Protein AF-A0A258H4L1-F1 (afdb_monomer)

Mean predicted aligned error: 14.33 Å

Structure (mmCIF, N/CA/C/O backbone):
data_AF-A0A258H4L1-F1
#
_entry.id   AF-A0A258H4L1-F1
#
loop_
_atom_site.group_PDB
_atom_site.id
_atom_site.type_symbol
_atom_site.label_atom_id
_atom_site.label_alt_id
_atom_site.label_comp_id
_atom_site.label_asym_id
_atom_site.label_entity_id
_atom_site.label_seq_id
_atom_site.pdbx_PDB_ins_code
_atom_site.Cartn_x
_atom_site.Cartn_y
_atom_site.Cartn_z
_atom_site.occupancy
_atom_site.B_iso_or_equiv
_atom_site.auth_seq_id
_atom_site.auth_comp_id
_atom_site.auth_asym_id
_atom_site.auth_atom_id
_atom_site.pdbx_PDB_model_num
ATOM 1 N N . MET A 1 1 ? -29.141 18.171 22.949 1.00 59.72 1 MET A N 1
ATOM 2 C CA . MET A 1 1 ? -30.120 17.132 23.355 1.00 59.72 1 MET A CA 1
ATOM 3 C C . MET A 1 1 ? -29.493 15.809 23.834 1.00 59.72 1 MET A C 1
ATOM 5 O O . MET A 1 1 ? -30.240 14.957 24.283 1.00 59.72 1 MET A O 1
ATOM 9 N N . ILE A 1 2 ? -28.161 15.626 23.829 1.00 64.56 2 ILE A N 1
ATOM 10 C CA . ILE A 1 2 ? -27.511 14.352 24.232 1.00 64.56 2 ILE A CA 1
ATOM 11 C C . ILE A 1 2 ? -27.332 14.221 25.762 1.00 64.56 2 ILE A C 1
ATOM 13 O O . ILE A 1 2 ? -27.196 13.123 26.286 1.00 64.56 2 ILE A O 1
ATOM 17 N N . LEU A 1 3 ? -27.367 15.334 26.502 1.00 79.31 3 LEU A N 1
ATOM 18 C CA . LEU A 1 3 ? -27.020 15.357 27.927 1.00 79.31 3 LEU A CA 1
ATOM 19 C C . LEU A 1 3 ? -27.982 14.536 28.810 1.00 79.31 3 LEU A C 1
ATOM 21 O O . LEU A 1 3 ? -27.539 13.846 29.722 1.00 79.31 3 LEU A O 1
ATOM 25 N N . LEU A 1 4 ? -29.290 14.594 28.537 1.00 85.75 4 LEU A N 1
ATOM 26 C CA . LEU A 1 4 ? -30.313 13.997 29.402 1.00 85.75 4 LEU A CA 1
ATOM 27 C C . LEU A 1 4 ? -30.323 12.452 29.359 1.00 85.75 4 LEU A C 1
ATOM 29 O O . LEU A 1 4 ? -30.252 11.854 30.434 1.00 85.75 4 LEU A O 1
ATOM 33 N N . PRO A 1 5 ? -30.313 11.782 28.185 1.00 84.81 5 PRO A N 1
ATOM 34 C CA . PRO A 1 5 ? -30.172 10.324 28.125 1.00 84.81 5 PRO A CA 1
ATOM 35 C C . PRO A 1 5 ? -28.893 9.815 28.804 1.00 84.81 5 PRO A C 1
ATOM 37 O O . PRO A 1 5 ? -28.931 8.810 29.513 1.00 84.81 5 PRO A O 1
ATOM 40 N N . SER A 1 6 ? -27.773 10.532 28.652 1.00 85.44 6 SER A N 1
ATOM 41 C CA . SER A 1 6 ? -26.500 10.172 29.289 1.00 85.44 6 SER A CA 1
ATOM 42 C C . SER A 1 6 ? -26.562 10.259 30.815 1.00 85.44 6 SER A C 1
ATOM 44 O O . SER A 1 6 ? -26.067 9.370 31.505 1.00 85.44 6 SER A O 1
ATOM 46 N N . VAL A 1 7 ? -27.209 11.294 31.360 1.00 91.44 7 VAL A N 1
ATOM 47 C CA . VAL A 1 7 ? -27.412 11.438 32.812 1.00 91.44 7 VAL A CA 1
ATOM 48 C C . VAL A 1 7 ? -28.296 10.314 33.361 1.00 91.44 7 VAL A C 1
ATOM 50 O O . VAL A 1 7 ? -27.966 9.729 34.393 1.00 91.44 7 VAL A O 1
ATOM 53 N N . LEU A 1 8 ? -29.380 9.962 32.660 1.00 91.00 8 LEU A N 1
ATOM 54 C CA . LEU A 1 8 ? -30.267 8.862 33.061 1.00 91.00 8 LEU A CA 1
ATOM 55 C C . LEU A 1 8 ? -29.548 7.504 33.038 1.00 91.00 8 LEU A C 1
ATOM 57 O O . LEU A 1 8 ? -29.726 6.706 33.959 1.00 91.00 8 LEU A O 1
ATOM 61 N N . LEU A 1 9 ? -28.693 7.265 32.038 1.00 89.50 9 LEU A N 1
ATOM 62 C CA . LEU A 1 9 ? -27.866 6.060 31.955 1.00 89.50 9 LEU A CA 1
ATOM 63 C C . LEU A 1 9 ? -26.889 5.957 33.135 1.00 89.50 9 LEU A C 1
ATOM 65 O O . LEU A 1 9 ? -26.827 4.916 33.788 1.00 89.50 9 LEU A O 1
ATOM 69 N N . LEU A 1 10 ? -26.153 7.030 33.441 1.00 90.25 10 LEU A N 1
ATOM 70 C CA . LEU A 1 10 ? -25.209 7.045 34.565 1.00 90.25 10 LEU A CA 1
ATOM 71 C C . LEU A 1 10 ? -25.920 6.811 35.907 1.00 90.25 10 LEU A C 1
ATOM 73 O O . LEU A 1 10 ? -25.430 6.048 36.741 1.00 90.25 10 LEU A O 1
ATOM 77 N N . ALA A 1 11 ? -27.103 7.402 36.096 1.00 92.12 11 ALA A N 1
ATOM 78 C CA . ALA A 1 11 ? -27.922 7.175 37.284 1.00 92.12 11 ALA A CA 1
ATOM 79 C C . ALA A 1 11 ? -28.407 5.715 37.392 1.00 92.12 11 ALA A C 1
ATOM 81 O O . ALA A 1 11 ? -28.335 5.123 38.472 1.00 92.12 11 ALA A O 1
ATOM 82 N N . ALA A 1 12 ? -28.842 5.106 36.283 1.00 93.06 12 ALA A N 1
ATOM 83 C CA . ALA A 1 12 ? -29.234 3.697 36.242 1.00 93.06 12 ALA A CA 1
ATOM 84 C C . ALA A 1 12 ? -28.068 2.763 36.616 1.00 93.06 12 ALA A C 1
ATOM 86 O O . ALA A 1 12 ? -28.233 1.882 37.461 1.00 93.06 12 ALA A O 1
ATOM 87 N N . LEU A 1 13 ? -26.874 2.997 36.055 1.00 89.50 13 LEU A N 1
ATOM 88 C CA . LEU A 1 13 ? -25.660 2.236 36.378 1.00 89.50 13 LEU A CA 1
ATOM 89 C C . LEU A 1 13 ? -25.286 2.354 37.863 1.00 89.50 13 LEU A C 1
ATOM 91 O O . LEU A 1 13 ? -24.965 1.349 38.500 1.00 89.50 13 LEU A O 1
ATOM 95 N N . GLY A 1 14 ? -25.395 3.555 38.438 1.00 88.38 14 GLY A N 1
ATOM 96 C CA . GLY A 1 14 ? -25.188 3.779 39.870 1.00 88.38 14 GLY A CA 1
ATOM 97 C C . GLY A 1 14 ? -26.157 2.974 40.744 1.00 88.38 14 GLY A C 1
ATOM 98 O O . GLY A 1 14 ? -25.739 2.355 41.724 1.00 88.38 14 GLY A O 1
ATOM 99 N N . LEU A 1 15 ? -27.439 2.907 40.371 1.00 89.69 15 LEU A N 1
ATOM 100 C CA . LEU A 1 15 ? -28.430 2.087 41.077 1.00 89.69 15 LEU A CA 1
ATOM 101 C C . LEU A 1 15 ? -28.134 0.586 40.943 1.00 89.69 15 LEU A C 1
ATOM 103 O O . LEU A 1 15 ? -28.218 -0.142 41.932 1.00 89.69 15 LEU A O 1
ATOM 107 N N . PHE A 1 16 ? -27.717 0.108 39.769 1.00 90.81 16 PHE A N 1
ATOM 108 C CA . PHE A 1 16 ? -27.324 -1.295 39.611 1.00 90.81 16 PHE A CA 1
ATOM 109 C C . PHE A 1 16 ? -26.126 -1.661 40.487 1.00 90.81 16 PHE A C 1
ATOM 111 O O . PHE A 1 16 ? -26.180 -2.684 41.171 1.00 90.81 16 PHE A O 1
ATOM 118 N N . LEU A 1 17 ? -25.107 -0.801 40.570 1.00 84.12 17 LEU A N 1
ATOM 119 C CA . LEU A 1 17 ? -23.987 -0.991 41.496 1.00 84.12 17 LEU A CA 1
ATOM 120 C C . LEU A 1 17 ? -24.458 -1.025 42.954 1.00 84.12 17 LEU A C 1
ATOM 122 O O . LEU A 1 17 ? -24.118 -1.953 43.688 1.00 84.12 17 LEU A O 1
ATOM 126 N N . LEU A 1 18 ? -25.313 -0.084 43.364 1.00 85.06 18 LEU A N 1
ATOM 127 C CA . LEU A 1 18 ? -25.879 -0.057 44.716 1.00 85.06 18 LEU A CA 1
ATOM 128 C C . LEU A 1 18 ? -26.667 -1.334 45.043 1.00 85.06 18 LEU A C 1
ATOM 130 O O . LEU A 1 18 ? -26.622 -1.805 46.179 1.00 85.06 18 LEU A O 1
ATOM 134 N N . SER A 1 19 ? -27.334 -1.945 44.059 1.00 88.19 19 SER A N 1
ATOM 135 C CA . SER A 1 19 ? -28.090 -3.190 44.249 1.00 88.19 19 SER A CA 1
ATOM 136 C C . SER A 1 19 ? -27.228 -4.418 44.588 1.00 88.19 19 SER A C 1
ATOM 138 O O . SER A 1 19 ? -27.753 -5.421 45.096 1.00 88.19 19 SER A O 1
ATOM 140 N N . THR A 1 20 ? -25.914 -4.345 44.339 1.00 82.69 20 THR A N 1
ATOM 141 C CA . THR A 1 20 ? -24.950 -5.413 44.656 1.00 82.69 20 THR A CA 1
ATOM 142 C C . THR A 1 20 ? -24.537 -5.430 46.129 1.00 82.69 20 THR A C 1
ATOM 144 O O . THR A 1 20 ? -24.061 -6.454 46.619 1.00 82.69 20 THR A O 1
ATOM 147 N N . LEU A 1 21 ? -24.784 -4.341 46.869 1.00 86.69 21 LEU A N 1
ATOM 148 C CA . LEU A 1 21 ? -24.504 -4.267 48.301 1.00 86.69 21 LEU A CA 1
ATOM 149 C C . LEU A 1 21 ? -25.357 -5.283 49.078 1.00 86.69 21 LEU A C 1
ATOM 151 O O . LEU A 1 21 ? -26.558 -5.441 48.830 1.00 86.69 21 LEU A O 1
ATOM 155 N N . GLN A 1 22 ? -24.748 -5.951 50.062 1.00 81.50 22 GLN A N 1
ATOM 156 C CA . GLN A 1 22 ? -25.396 -6.959 50.911 1.00 81.50 22 GLN A CA 1
ATOM 157 C C . GLN A 1 22 ? -26.365 -6.318 51.928 1.00 81.50 22 GLN A C 1
ATOM 159 O O . GLN A 1 22 ? -26.121 -6.292 53.130 1.00 81.50 22 GLN A O 1
ATOM 164 N N . ARG A 1 23 ? -27.485 -5.771 51.439 1.00 86.19 23 ARG A N 1
ATOM 165 C CA . ARG A 1 23 ? -28.604 -5.234 52.236 1.00 86.19 23 ARG A CA 1
ATOM 166 C C . ARG A 1 23 ? -29.852 -6.119 52.139 1.00 86.19 23 ARG A C 1
ATOM 168 O O . ARG A 1 23 ? -29.908 -7.087 51.381 1.00 86.19 23 ARG A O 1
ATOM 175 N N . LEU A 1 24 ? -30.887 -5.745 52.895 1.00 89.62 24 LEU A N 1
ATOM 176 C CA . LEU A 1 24 ? -32.210 -6.377 52.894 1.00 89.62 24 LEU A CA 1
ATOM 177 C C . LEU A 1 24 ? -32.770 -6.558 51.471 1.00 89.62 24 LEU A C 1
ATOM 179 O O . LEU A 1 24 ? -32.741 -5.643 50.645 1.00 89.62 24 LEU A O 1
ATOM 183 N N . ARG A 1 25 ? -33.366 -7.729 51.211 1.00 89.50 25 ARG A N 1
ATOM 184 C CA . ARG A 1 25 ? -33.883 -8.133 49.888 1.00 89.50 25 ARG A CA 1
ATOM 185 C C . ARG A 1 25 ? -34.854 -7.119 49.268 1.00 89.50 25 ARG A C 1
ATOM 187 O O . ARG A 1 25 ? -34.776 -6.860 48.072 1.00 89.50 25 ARG A O 1
ATOM 194 N N . ARG A 1 26 ? -35.739 -6.520 50.075 1.00 91.81 26 ARG A N 1
ATOM 195 C CA . ARG A 1 26 ? -36.714 -5.509 49.614 1.00 91.81 26 ARG A CA 1
ATOM 196 C C . ARG A 1 26 ? -36.035 -4.240 49.100 1.00 91.81 26 ARG A C 1
ATOM 198 O O . ARG A 1 26 ? -36.440 -3.710 48.076 1.00 91.81 26 ARG A O 1
ATOM 205 N N . TRP A 1 27 ? -34.975 -3.792 49.772 1.00 91.88 27 TRP A N 1
ATOM 206 C CA . TRP A 1 27 ? -34.211 -2.621 49.346 1.00 91.88 27 TRP A CA 1
ATOM 207 C C . TRP A 1 27 ? -33.512 -2.873 48.007 1.00 91.88 27 TRP A C 1
ATOM 209 O O . TRP A 1 27 ? -33.611 -2.054 47.100 1.00 91.88 27 TRP A O 1
ATOM 219 N N . ARG A 1 28 ? -32.888 -4.048 47.843 1.00 87.75 28 ARG A N 1
ATOM 220 C CA . ARG A 1 28 ? -32.234 -4.433 46.582 1.00 87.75 28 ARG A CA 1
ATOM 221 C C . ARG A 1 28 ? -33.221 -4.464 45.412 1.00 87.75 28 ARG A C 1
ATOM 223 O O . ARG A 1 28 ? -32.912 -3.937 44.351 1.00 87.75 28 ARG A O 1
ATOM 230 N N . LEU A 1 29 ? -34.414 -5.027 45.625 1.00 89.50 29 LEU A N 1
ATOM 231 C CA . LEU A 1 29 ? -35.485 -5.044 44.621 1.00 89.50 29 LEU A CA 1
ATOM 232 C C . LEU A 1 29 ? -35.944 -3.631 44.240 1.00 89.50 29 LEU A C 1
ATOM 234 O O . LEU A 1 29 ? -36.066 -3.345 43.055 1.00 89.50 29 LEU A O 1
ATOM 238 N N . LEU A 1 30 ? -36.148 -2.740 45.215 1.00 93.75 30 LEU A N 1
ATOM 239 C CA . LEU A 1 30 ? -36.540 -1.351 44.943 1.00 93.75 30 LEU A CA 1
ATOM 240 C C . LEU A 1 30 ? -35.491 -0.614 44.102 1.00 93.75 30 LEU A C 1
ATOM 242 O O . LEU A 1 30 ? -35.830 0.027 43.111 1.00 93.75 30 LEU A O 1
ATOM 246 N N . VAL A 1 31 ? -34.217 -0.738 44.472 1.00 90.94 31 VAL A N 1
ATOM 247 C CA . VAL A 1 31 ? -33.103 -0.103 43.756 1.00 90.94 31 VAL A CA 1
ATOM 248 C C . VAL A 1 31 ? -32.968 -0.652 42.331 1.00 90.94 31 VAL A C 1
ATOM 250 O O . VAL A 1 31 ? -32.776 0.130 41.401 1.00 90.94 31 VAL A O 1
ATOM 253 N N . LEU A 1 32 ? -33.135 -1.967 42.138 1.00 89.81 32 LEU A N 1
ATOM 254 C CA . LEU A 1 32 ? -33.142 -2.592 40.810 1.00 89.81 32 LEU A CA 1
ATOM 255 C C . LEU A 1 32 ? -34.262 -2.042 39.930 1.00 89.81 32 LEU A C 1
ATOM 257 O O . LEU A 1 32 ? -33.984 -1.612 38.815 1.00 89.81 32 LEU A O 1
ATOM 261 N N . VAL A 1 33 ? -35.497 -2.007 40.447 1.00 94.75 33 VAL A N 1
ATOM 262 C CA . VAL A 1 33 ? -36.665 -1.504 39.709 1.00 94.75 33 VAL A CA 1
ATOM 263 C C . VAL A 1 33 ? -36.446 -0.055 39.275 1.00 94.75 33 VAL A C 1
ATOM 265 O O . VAL A 1 33 ? -36.651 0.267 38.103 1.00 94.75 33 VAL A O 1
ATOM 268 N N . MET A 1 34 ? -35.959 0.805 40.177 1.00 95.12 34 MET A N 1
ATOM 269 C CA . MET A 1 34 ? -35.637 2.194 39.836 1.00 95.12 34 MET A CA 1
ATOM 270 C C . MET A 1 34 ? -34.554 2.289 38.753 1.00 95.12 34 MET A C 1
ATOM 272 O O . MET A 1 34 ? -34.718 3.050 37.802 1.00 95.12 34 MET A O 1
ATOM 276 N N . GLY A 1 35 ? -33.488 1.486 38.845 1.00 9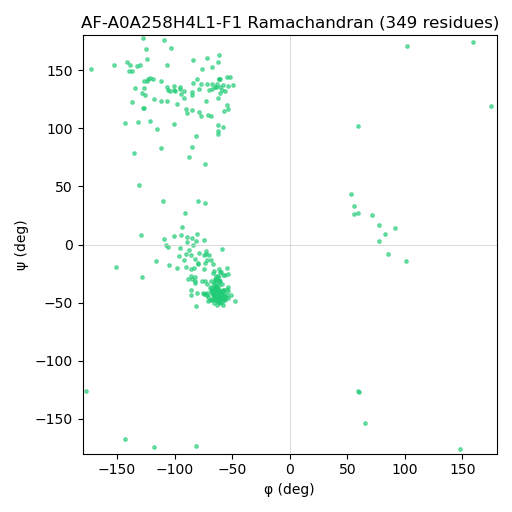2.50 35 GLY A N 1
ATOM 277 C CA . GLY A 1 35 ? -32.435 1.436 37.825 1.00 92.50 35 GLY A CA 1
ATOM 278 C C . GLY A 1 35 ? -32.970 1.043 36.447 1.00 92.50 35 GLY A C 1
ATOM 279 O O . GLY A 1 35 ? -32.688 1.719 35.458 1.00 92.50 35 GLY A O 1
ATOM 280 N N . THR A 1 36 ? -33.814 0.008 36.374 1.00 92.75 36 THR A N 1
ATOM 281 C CA . THR A 1 36 ? -34.452 -0.413 35.114 1.00 92.75 36 THR A CA 1
ATOM 282 C C . THR A 1 36 ? -35.363 0.654 34.515 1.00 92.75 36 THR A C 1
ATOM 284 O O . THR A 1 36 ? -35.349 0.837 33.301 1.00 92.75 36 THR A O 1
ATOM 287 N N . LEU A 1 37 ? -36.122 1.387 35.337 1.00 96.25 37 LEU A N 1
ATOM 288 C CA . LEU A 1 37 ? -36.993 2.461 34.851 1.00 96.25 37 LEU A CA 1
ATOM 289 C C . LEU A 1 37 ? -36.187 3.627 34.264 1.00 96.25 37 LEU A C 1
ATOM 291 O O . LEU A 1 37 ? -36.542 4.140 33.204 1.00 96.25 37 LEU A O 1
ATOM 295 N N . LEU A 1 38 ? -35.081 4.017 34.908 1.00 93.38 38 LEU A N 1
ATOM 296 C CA . LEU A 1 38 ? -34.202 5.069 34.388 1.00 93.38 38 LEU A CA 1
ATOM 297 C C . LEU A 1 38 ? -33.516 4.654 33.083 1.00 93.38 38 LEU A C 1
ATOM 299 O O . LEU A 1 38 ? -33.446 5.457 32.152 1.00 93.38 38 LEU A O 1
ATOM 303 N N . LEU A 1 39 ? -33.066 3.400 32.982 1.00 93.31 39 LEU A N 1
ATOM 304 C CA . LEU A 1 39 ? -32.493 2.873 31.745 1.00 93.31 39 LEU A CA 1
ATOM 305 C C . LEU A 1 39 ? -33.524 2.873 30.607 1.00 93.31 39 LEU A C 1
ATOM 307 O O . LEU A 1 39 ? -33.211 3.328 29.510 1.00 93.31 39 LEU A O 1
ATOM 311 N N . ALA A 1 40 ? -34.754 2.424 30.872 1.00 92.25 40 ALA A N 1
ATOM 312 C CA . ALA A 1 40 ? -35.840 2.438 29.892 1.00 92.25 40 ALA A CA 1
ATOM 313 C C . ALA A 1 40 ? -36.195 3.863 29.431 1.00 92.25 40 ALA A C 1
ATOM 315 O O . ALA A 1 40 ? -36.438 4.098 28.249 1.00 92.25 40 ALA A O 1
ATOM 316 N N . ALA A 1 41 ? -36.185 4.840 30.341 1.00 91.31 41 ALA A N 1
ATOM 317 C CA . ALA A 1 41 ? -36.398 6.239 29.986 1.00 91.31 41 ALA A CA 1
ATOM 318 C C . ALA A 1 41 ? -35.265 6.788 29.099 1.00 91.31 41 ALA A C 1
ATOM 320 O O . ALA A 1 41 ? -35.536 7.472 28.110 1.00 91.31 41 ALA A O 1
ATOM 321 N N . ALA A 1 42 ? -34.007 6.461 29.415 1.00 89.25 42 ALA A N 1
ATOM 322 C CA . ALA A 1 42 ? -32.847 6.859 28.619 1.00 89.25 42 ALA A CA 1
ATOM 323 C C . ALA A 1 42 ? -32.905 6.288 27.193 1.00 89.25 42 ALA A C 1
ATOM 325 O O . ALA A 1 42 ? -32.656 7.010 26.224 1.00 89.25 42 ALA A O 1
ATOM 326 N N . THR A 1 43 ? -33.256 5.005 27.051 1.00 86.25 43 THR A N 1
ATOM 327 C CA . THR A 1 43 ? -33.347 4.337 25.745 1.00 86.25 43 THR A CA 1
ATOM 328 C C . THR A 1 43 ? -34.492 4.889 24.909 1.00 86.25 43 THR A C 1
ATOM 330 O O . THR A 1 43 ? -34.268 5.235 23.750 1.00 86.25 43 THR A O 1
ATOM 333 N N . LEU A 1 44 ? -35.685 5.045 25.490 1.00 87.69 44 LEU A N 1
ATOM 334 C CA . LEU A 1 44 ? -36.844 5.610 24.796 1.00 87.69 44 LEU A CA 1
ATOM 335 C C . LEU A 1 44 ? -36.553 7.019 24.279 1.00 87.69 44 LEU A C 1
ATOM 337 O O . LEU A 1 44 ? -36.796 7.282 23.106 1.00 87.69 44 LEU A O 1
ATOM 341 N N . GLN A 1 45 ? -35.955 7.889 25.101 1.00 85.44 45 GLN A N 1
ATOM 342 C CA . GLN A 1 45 ? -35.587 9.243 24.672 1.00 85.44 45 GLN A CA 1
ATOM 343 C C . GLN A 1 45 ? -34.544 9.257 23.551 1.00 85.44 45 GLN A C 1
ATOM 345 O O . GLN A 1 45 ? -34.625 10.092 22.652 1.00 85.44 45 GLN A O 1
ATOM 350 N N . ASN A 1 46 ? -33.565 8.350 23.592 1.00 84.38 46 ASN A N 1
ATOM 351 C CA . ASN A 1 46 ? -32.543 8.252 22.551 1.00 84.38 46 ASN A CA 1
ATOM 352 C C . ASN A 1 46 ? -33.129 7.761 21.214 1.00 84.38 46 ASN A C 1
ATOM 354 O O . ASN A 1 46 ? -32.722 8.229 20.154 1.00 84.38 46 ASN A O 1
ATOM 358 N N . ILE A 1 47 ? -34.103 6.844 21.265 1.00 83.00 47 ILE A N 1
ATOM 359 C CA . ILE A 1 47 ? -34.791 6.310 20.080 1.00 83.00 47 ILE A CA 1
ATOM 360 C C . ILE A 1 47 ? -35.767 7.339 19.496 1.00 83.00 47 ILE A C 1
ATOM 362 O O . ILE A 1 47 ? -35.816 7.504 18.281 1.00 83.00 47 ILE A O 1
ATOM 366 N N . SER A 1 48 ? -36.533 8.036 20.343 1.00 82.12 48 SER A N 1
ATOM 367 C CA . SER A 1 48 ? -37.536 9.017 19.910 1.00 82.12 48 SER A CA 1
ATOM 368 C C . SER A 1 48 ? -36.948 10.382 19.541 1.00 82.12 48 SER A C 1
ATOM 370 O O . SER A 1 48 ? -37.640 11.217 18.962 1.00 82.12 48 SER A O 1
ATOM 372 N N . GLY A 1 49 ? -35.704 10.656 19.933 1.00 73.88 49 GLY A N 1
ATOM 373 C CA . GLY A 1 49 ? -35.018 11.909 19.644 1.00 73.88 49 GLY A CA 1
ATOM 374 C C . GLY A 1 49 ? -34.610 12.049 18.174 1.00 73.88 49 GLY A C 1
ATOM 375 O O . GLY A 1 49 ? -34.456 11.078 17.440 1.00 73.88 49 GLY A O 1
ATOM 376 N N . THR A 1 50 ? -34.350 13.285 17.747 1.00 61.09 50 THR A N 1
ATOM 377 C CA . THR A 1 50 ? -33.804 13.605 16.413 1.00 61.09 50 THR A CA 1
ATOM 378 C C . THR A 1 50 ? -32.310 13.286 16.267 1.00 61.09 50 THR A C 1
ATOM 380 O O . THR A 1 50 ? -31.715 13.573 15.231 1.00 61.09 50 THR A O 1
ATOM 383 N N . SER A 1 51 ? -31.676 12.693 17.282 1.00 60.06 51 SER A N 1
ATOM 384 C CA . SER A 1 51 ? -30.263 12.315 17.253 1.00 60.06 51 SER A CA 1
ATOM 385 C C . SER A 1 51 ? -29.988 11.194 16.246 1.00 60.06 51 SER A C 1
ATOM 387 O O . SER A 1 51 ? -30.656 10.159 16.247 1.00 60.06 51 SER A O 1
ATOM 389 N N . SER A 1 52 ? -28.933 11.365 15.446 1.00 61.88 52 SER A N 1
ATOM 390 C CA . SER A 1 52 ? -28.342 10.381 14.521 1.00 61.88 52 SER A CA 1
ATOM 391 C C . SER A 1 52 ? -27.548 9.279 15.244 1.00 61.88 52 SER A C 1
ATOM 393 O O . SER A 1 52 ? -26.496 8.836 14.791 1.00 61.88 52 SER A O 1
ATOM 395 N N . GLY A 1 53 ? -28.026 8.863 16.417 1.00 66.12 53 GLY A N 1
ATOM 396 C CA . GLY A 1 53 ? -27.390 7.833 17.223 1.00 66.12 53 GLY A CA 1
ATOM 397 C C . GLY A 1 53 ? -27.642 6.435 16.666 1.00 66.12 53 GLY A C 1
ATOM 398 O O . GLY A 1 53 ? -28.685 6.146 16.090 1.00 66.12 53 GLY A O 1
ATOM 399 N N . VAL A 1 54 ? -26.704 5.530 16.915 1.00 69.12 54 VAL A N 1
ATOM 400 C CA . VAL A 1 54 ? -26.767 4.116 16.513 1.00 69.12 54 VAL A CA 1
ATOM 401 C C . VAL A 1 54 ? -28.103 3.469 16.859 1.00 69.12 54 VAL A C 1
ATOM 403 O O . VAL A 1 54 ? -28.730 2.846 16.012 1.00 69.12 54 VAL A O 1
ATOM 406 N N . LEU A 1 55 ? -28.555 3.648 18.102 1.00 73.00 55 LEU A N 1
ATOM 407 C CA . LEU A 1 55 ? -29.759 3.000 18.613 1.00 73.00 55 LEU A CA 1
ATOM 408 C C . LEU A 1 55 ? -31.024 3.458 17.867 1.00 73.00 55 LEU A C 1
ATOM 410 O O . LEU A 1 55 ? -31.903 2.643 17.608 1.00 73.00 55 LEU A O 1
ATOM 414 N N . SER A 1 56 ? -31.109 4.738 17.483 1.00 74.31 56 SER A N 1
ATOM 415 C CA . SER A 1 56 ? -32.246 5.268 16.718 1.00 74.31 56 SER A CA 1
ATOM 416 C C . SER A 1 56 ? -32.180 4.866 15.242 1.00 74.31 56 SER A C 1
ATOM 418 O O . SER A 1 56 ? -33.213 4.669 14.606 1.00 74.31 56 SER A O 1
ATOM 420 N N . THR A 1 57 ? -30.979 4.718 14.678 1.00 73.25 57 THR A N 1
ATOM 421 C CA . THR A 1 57 ? -30.779 4.204 13.315 1.00 73.25 57 THR A CA 1
ATOM 422 C C . THR A 1 57 ? -31.132 2.720 13.222 1.00 73.25 57 THR A C 1
ATOM 424 O O . THR A 1 57 ? -31.921 2.347 12.361 1.00 73.25 57 THR A O 1
ATOM 427 N N . LEU A 1 58 ? -30.651 1.892 14.154 1.00 75.25 58 LEU A N 1
ATOM 428 C CA . LEU A 1 58 ? -30.977 0.463 14.222 1.00 75.25 58 LEU A CA 1
ATOM 429 C C . LEU A 1 58 ? -32.465 0.210 14.498 1.00 75.25 58 LEU A C 1
ATOM 431 O O . LEU A 1 58 ? -33.039 -0.717 13.940 1.00 75.25 58 LEU A O 1
ATOM 435 N N . ALA A 1 59 ? -33.112 1.049 15.314 1.00 76.94 59 ALA A N 1
ATOM 436 C CA . ALA A 1 59 ? -34.554 0.955 15.548 1.00 76.94 59 ALA A CA 1
ATOM 437 C C . ALA A 1 59 ? -35.387 1.240 14.283 1.00 76.94 59 ALA A C 1
ATOM 439 O O . ALA A 1 59 ? -36.487 0.711 14.147 1.00 76.94 59 ALA A O 1
ATOM 440 N N . ARG A 1 60 ? -34.878 2.078 13.368 1.00 78.75 60 ARG A N 1
ATOM 441 C CA . ARG A 1 60 ? -35.538 2.420 12.095 1.00 78.75 60 ARG A CA 1
ATOM 442 C C . ARG A 1 60 ? -35.193 1.459 10.960 1.00 78.75 60 ARG A C 1
ATOM 444 O O . ARG A 1 60 ? -36.016 1.261 10.074 1.00 78.75 60 ARG A O 1
ATOM 451 N N . HIS A 1 61 ? -34.002 0.873 11.006 1.00 79.06 61 HIS A N 1
ATOM 452 C CA . HIS A 1 61 ? -33.462 -0.004 9.972 1.00 79.06 61 HIS A CA 1
ATOM 453 C C . HIS A 1 61 ? -32.825 -1.246 10.619 1.00 79.06 61 HIS A C 1
ATOM 455 O O . HIS A 1 61 ? -31.602 -1.306 10.792 1.00 79.06 61 HIS A O 1
ATOM 461 N N . PRO A 1 62 ? -33.641 -2.229 11.039 1.00 76.38 62 PRO A N 1
ATOM 462 C CA . PRO A 1 62 ? -33.146 -3.437 11.702 1.00 76.38 62 PRO A CA 1
ATOM 463 C C . PRO A 1 62 ? -32.292 -4.321 10.775 1.00 76.38 62 PRO A C 1
ATOM 465 O O . PRO A 1 62 ? -31.450 -5.086 11.241 1.00 76.38 62 PRO A O 1
ATOM 468 N N . ASP A 1 63 ? -32.473 -4.183 9.463 1.00 78.00 63 ASP A N 1
ATOM 469 C CA . ASP A 1 63 ? -31.716 -4.836 8.395 1.00 78.00 63 ASP A CA 1
ATOM 470 C C . ASP A 1 63 ? -30.248 -4.381 8.317 1.00 78.00 63 ASP A C 1
ATOM 472 O O . ASP A 1 63 ? -29.388 -5.155 7.889 1.00 78.00 63 ASP A O 1
ATOM 476 N N . LEU A 1 64 ? -29.924 -3.179 8.813 1.00 76.62 64 LEU A N 1
ATOM 477 C CA . LEU A 1 64 ? -28.552 -2.660 8.804 1.00 76.62 64 LEU A CA 1
ATOM 478 C C . LEU A 1 64 ? -27.578 -3.508 9.621 1.00 76.62 64 LEU A C 1
ATOM 480 O O . LEU A 1 64 ? -26.400 -3.526 9.288 1.00 76.62 64 LEU A O 1
ATOM 484 N N . VAL A 1 65 ? -28.028 -4.220 10.662 1.00 71.50 65 VAL A N 1
ATOM 485 C CA . VAL A 1 65 ? -27.137 -5.108 11.434 1.00 71.50 65 VAL A CA 1
ATOM 486 C C . VAL A 1 65 ? -26.653 -6.257 10.560 1.00 71.50 65 VAL A C 1
ATOM 488 O O . VAL A 1 65 ? -25.460 -6.552 10.531 1.00 71.50 65 VAL A O 1
ATOM 491 N N . ALA A 1 66 ? -27.575 -6.881 9.824 1.00 73.50 66 ALA A N 1
ATOM 492 C CA . ALA A 1 66 ? -27.249 -7.967 8.914 1.00 73.50 66 ALA A CA 1
ATOM 493 C C . ALA A 1 66 ? -26.373 -7.456 7.764 1.00 73.50 66 ALA A C 1
ATOM 495 O O . ALA A 1 66 ? -25.338 -8.053 7.491 1.00 73.50 66 ALA A O 1
ATOM 496 N N . ALA A 1 67 ? -26.731 -6.316 7.164 1.00 72.06 67 ALA A N 1
ATOM 497 C CA . ALA A 1 67 ? -25.959 -5.704 6.085 1.00 72.06 67 ALA A CA 1
ATOM 498 C C . ALA A 1 67 ? -24.543 -5.289 6.525 1.00 72.06 67 ALA A C 1
ATOM 500 O O . ALA A 1 67 ? -23.579 -5.526 5.798 1.00 72.06 67 ALA A O 1
ATOM 501 N N . ALA A 1 68 ? -24.397 -4.714 7.724 1.00 69.69 68 ALA A N 1
ATOM 502 C CA . ALA A 1 68 ? -23.101 -4.374 8.304 1.00 69.69 68 ALA A CA 1
ATOM 503 C C . ALA A 1 68 ? -22.269 -5.633 8.560 1.00 69.69 68 ALA A C 1
ATOM 505 O O . ALA A 1 68 ? -21.096 -5.674 8.201 1.00 69.69 68 ALA A O 1
ATOM 506 N N . PHE A 1 69 ? -22.875 -6.682 9.120 1.00 68.75 69 PHE A N 1
ATOM 507 C CA . PHE A 1 69 ? -22.184 -7.944 9.359 1.00 68.75 69 PHE A CA 1
ATOM 508 C C . PHE A 1 69 ? -21.696 -8.578 8.052 1.00 68.75 69 PHE A C 1
ATOM 510 O O . PHE A 1 69 ? -20.528 -8.937 7.947 1.00 68.75 69 PHE A O 1
ATOM 517 N N . THR A 1 70 ? -22.553 -8.664 7.030 1.00 69.50 70 THR A N 1
ATOM 518 C CA . THR A 1 70 ? -22.178 -9.235 5.729 1.00 69.50 70 THR A CA 1
ATOM 519 C C . THR A 1 70 ? -21.169 -8.371 4.979 1.00 69.50 70 THR A C 1
ATOM 521 O O . THR A 1 70 ? -20.248 -8.908 4.374 1.00 69.50 70 THR A O 1
ATOM 524 N N . GLY A 1 71 ? -21.315 -7.043 5.021 1.00 65.06 71 GLY A N 1
ATOM 525 C CA . GLY A 1 71 ? -20.432 -6.114 4.313 1.00 65.06 71 GLY A CA 1
ATOM 526 C C . GLY A 1 71 ? -19.038 -6.021 4.933 1.00 65.06 71 GLY A C 1
ATOM 527 O O . GLY A 1 71 ? -18.053 -5.890 4.214 1.00 65.06 71 GLY A O 1
ATOM 528 N N . ASN A 1 72 ? -18.944 -6.147 6.257 1.00 65.69 72 ASN A N 1
ATOM 529 C CA . ASN A 1 72 ? -17.671 -6.111 6.973 1.00 65.69 72 ASN A CA 1
ATOM 530 C C . ASN A 1 72 ? -17.027 -7.500 7.124 1.00 65.69 72 ASN A C 1
ATOM 532 O O . ASN A 1 72 ? -15.885 -7.588 7.580 1.00 65.69 72 ASN A O 1
ATOM 536 N N . TRP A 1 73 ? -17.729 -8.581 6.755 1.00 69.19 73 TRP A N 1
ATOM 537 C CA . TRP A 1 73 ? -17.268 -9.962 6.928 1.00 69.19 73 TRP A CA 1
ATOM 538 C C . TRP A 1 73 ? -15.860 -10.231 6.375 1.00 69.19 73 TRP A C 1
ATOM 540 O O . TRP A 1 73 ? -15.086 -10.848 7.104 1.00 69.19 73 TRP A O 1
ATOM 550 N N . PRO A 1 74 ? -15.463 -9.749 5.176 1.00 63.88 74 PRO A N 1
ATOM 551 C CA . PRO A 1 74 ? -14.105 -9.967 4.667 1.00 63.88 74 PRO A CA 1
ATOM 552 C C . PRO A 1 74 ? -13.024 -9.397 5.596 1.00 63.88 74 PRO A C 1
ATOM 554 O O . PRO A 1 74 ? -12.028 -10.056 5.869 1.00 63.88 74 PRO A O 1
ATOM 557 N N . SER A 1 75 ? -13.265 -8.213 6.164 1.00 64.19 75 SER A N 1
ATOM 558 C CA . SER A 1 75 ? -12.337 -7.558 7.089 1.00 64.19 75 SER A CA 1
ATOM 559 C C . SER A 1 75 ? -12.305 -8.212 8.468 1.00 64.19 75 SER A C 1
ATOM 561 O O . SER A 1 75 ? -11.282 -8.160 9.135 1.00 64.19 75 SER A O 1
ATOM 563 N N . ILE A 1 76 ? -13.417 -8.787 8.932 1.00 64.38 76 ILE A N 1
ATOM 564 C CA . ILE A 1 76 ? -13.526 -9.394 10.270 1.00 64.38 76 ILE A CA 1
ATOM 565 C C . ILE A 1 76 ? -13.047 -10.842 10.253 1.00 64.38 76 ILE A C 1
ATOM 567 O O . ILE A 1 76 ? -12.394 -11.277 11.200 1.00 64.38 76 ILE A O 1
ATOM 571 N N . GLY A 1 77 ? -13.370 -11.578 9.186 1.00 66.69 77 GLY A N 1
ATOM 572 C CA . GLY A 1 77 ? -13.126 -13.011 9.045 1.00 66.69 77 GLY A CA 1
ATOM 573 C C . GLY A 1 77 ? -11.666 -13.389 9.263 1.00 66.69 77 GLY A C 1
ATOM 574 O O . GLY A 1 77 ? -11.387 -14.373 9.946 1.00 66.69 77 GLY A O 1
ATOM 575 N N . GLU A 1 78 ? -10.744 -12.554 8.785 1.00 67.62 78 GLU A N 1
ATOM 576 C CA . GLU A 1 78 ? -9.298 -12.741 8.959 1.00 67.62 78 GLU A CA 1
ATOM 577 C C . GLU A 1 78 ? -8.855 -12.713 10.434 1.00 67.62 78 GLU A C 1
ATOM 579 O O . GLU A 1 78 ? -7.877 -13.363 10.801 1.00 67.62 78 GLU A O 1
ATOM 584 N N . PHE A 1 79 ? -9.587 -12.016 11.308 1.00 67.00 79 PHE A N 1
ATOM 585 C CA . PHE A 1 79 ? -9.259 -11.893 12.733 1.00 67.00 79 PHE A CA 1
ATOM 586 C C . PHE A 1 79 ? -10.006 -12.889 13.628 1.00 67.00 79 PHE A C 1
ATOM 588 O O . PHE A 1 79 ? -9.666 -13.010 14.807 1.00 67.00 79 PHE A O 1
ATOM 595 N N . ILE A 1 80 ? -10.998 -13.620 13.102 1.00 72.44 80 ILE A N 1
ATOM 596 C CA . ILE A 1 80 ? -11.810 -14.557 13.897 1.00 72.44 80 ILE A CA 1
ATOM 597 C C . ILE A 1 80 ? -10.950 -15.690 14.454 1.00 72.44 80 ILE A C 1
ATOM 599 O O . ILE A 1 80 ? -11.057 -15.991 15.639 1.00 72.44 80 ILE A O 1
ATOM 603 N N . ALA A 1 81 ? -10.099 -16.305 13.628 1.00 71.69 81 ALA A N 1
ATOM 604 C CA . ALA A 1 81 ? -9.271 -17.429 14.064 1.00 71.69 81 ALA A CA 1
ATOM 605 C C . ALA A 1 81 ? -8.269 -17.023 15.170 1.00 71.69 81 ALA A C 1
ATOM 607 O O . ALA A 1 81 ? -8.339 -17.608 16.251 1.00 71.69 81 ALA A O 1
ATOM 608 N N . PRO A 1 82 ? -7.450 -15.960 15.008 1.00 71.75 82 PRO A N 1
ATOM 609 C CA . PRO A 1 82 ? -6.575 -15.487 16.084 1.00 71.75 82 PRO A CA 1
ATOM 610 C C . PRO A 1 82 ? -7.325 -15.094 17.365 1.00 71.75 82 PRO A C 1
ATOM 612 O O . PRO A 1 82 ? -6.868 -15.367 18.474 1.00 71.75 82 PRO A O 1
ATOM 615 N N . ALA A 1 83 ? -8.490 -14.450 17.240 1.00 74.38 83 ALA A N 1
ATOM 616 C CA . ALA A 1 83 ? -9.297 -14.073 18.397 1.00 74.38 83 ALA A CA 1
ATOM 617 C C . ALA A 1 83 ? -9.875 -15.298 19.125 1.00 74.38 83 ALA A C 1
ATOM 619 O O . ALA A 1 83 ? -9.895 -15.335 20.358 1.00 74.38 83 ALA A O 1
ATOM 620 N N . LEU A 1 84 ? -10.323 -16.306 18.372 1.00 80.50 84 LEU A N 1
ATOM 621 C CA . LEU A 1 84 ? -10.807 -17.569 18.913 1.00 80.50 84 LEU A CA 1
ATOM 622 C C . LEU A 1 84 ? -9.698 -18.298 19.676 1.00 80.50 84 LEU A C 1
ATOM 624 O O . LEU A 1 84 ? -9.962 -18.774 20.776 1.00 80.50 84 LEU A O 1
ATOM 628 N N . ASP A 1 85 ? -8.467 -18.311 19.164 1.00 77.94 85 ASP A N 1
ATOM 629 C CA . ASP A 1 85 ? -7.322 -18.932 19.840 1.00 77.94 85 ASP A CA 1
ATOM 630 C C . ASP A 1 85 ? -7.061 -18.303 21.216 1.00 77.94 85 ASP A C 1
ATOM 632 O O . ASP A 1 85 ? -6.900 -19.010 22.215 1.00 77.94 85 ASP A O 1
ATOM 636 N N . VAL A 1 86 ? -7.102 -16.969 21.306 1.00 75.31 86 VAL A N 1
ATOM 637 C CA . VAL A 1 86 ? -6.947 -16.248 22.581 1.00 75.31 86 VAL A CA 1
ATOM 638 C C . VAL A 1 86 ? -8.090 -16.577 23.544 1.00 75.31 86 VAL A C 1
ATOM 640 O O . VAL A 1 86 ? -7.851 -16.846 24.724 1.00 75.31 86 VAL A O 1
ATOM 643 N N . LEU A 1 87 ? -9.337 -16.587 23.064 1.00 82.69 87 LEU A N 1
ATOM 644 C CA . LEU A 1 87 ? -10.498 -16.917 23.895 1.00 82.69 87 LEU A CA 1
ATOM 645 C C . LEU A 1 87 ? -10.454 -18.372 24.381 1.00 82.69 87 LEU A C 1
ATOM 647 O O . LEU A 1 87 ? -10.761 -18.634 25.548 1.00 82.69 87 LEU A O 1
ATOM 651 N N . LEU A 1 88 ? -10.037 -19.311 23.529 1.00 82.75 88 LEU A N 1
ATOM 652 C CA . LEU A 1 88 ? -9.855 -20.719 23.879 1.00 82.75 88 LEU A CA 1
ATOM 653 C C . LEU A 1 88 ? -8.750 -20.892 24.921 1.00 82.75 88 LEU A C 1
ATOM 655 O O . LEU A 1 88 ? -8.957 -21.598 25.908 1.00 82.75 88 LEU A O 1
ATOM 659 N N . PHE A 1 89 ? -7.621 -20.200 24.766 1.00 83.00 89 PHE A N 1
ATOM 660 C CA . PHE A 1 89 ? -6.533 -20.213 25.742 1.00 83.00 89 PHE A CA 1
ATOM 661 C C . PHE A 1 89 ? -6.989 -19.698 27.115 1.00 83.00 89 PHE A C 1
ATOM 663 O O . PHE A 1 89 ? -6.785 -20.354 28.139 1.00 83.00 89 PHE A O 1
ATOM 670 N N . MET A 1 90 ? -7.685 -18.558 27.146 1.00 80.00 90 MET A N 1
ATOM 671 C CA . MET A 1 90 ? -8.235 -17.995 28.384 1.00 80.00 90 MET A CA 1
ATOM 672 C C . MET A 1 90 ? -9.273 -18.927 29.021 1.00 80.00 90 MET A C 1
ATOM 674 O O . MET A 1 90 ? -9.293 -19.106 30.239 1.00 80.00 90 MET A O 1
ATOM 678 N N . THR A 1 91 ? -10.102 -19.579 28.205 1.00 85.56 91 THR A N 1
ATOM 679 C CA . THR A 1 91 ? -11.091 -20.560 28.675 1.00 85.56 91 THR A CA 1
ATOM 680 C C . THR A 1 91 ? -10.421 -21.811 29.247 1.00 85.56 91 THR A C 1
ATOM 682 O O . THR A 1 91 ? -10.861 -22.324 30.276 1.00 85.56 91 THR A O 1
ATOM 685 N N . ALA A 1 92 ? -9.324 -22.280 28.647 1.00 88.75 92 ALA A N 1
ATOM 686 C CA . ALA A 1 92 ? -8.530 -23.380 29.185 1.00 88.75 92 ALA A CA 1
ATOM 687 C C . ALA A 1 92 ? -7.938 -23.025 30.561 1.00 88.75 92 ALA A C 1
ATOM 689 O O . ALA A 1 92 ? -8.015 -23.835 31.485 1.00 88.75 92 ALA A O 1
ATOM 690 N N . ALA A 1 93 ? -7.442 -21.796 30.740 1.00 82.31 93 ALA A N 1
ATOM 691 C CA . ALA A 1 93 ? -6.961 -21.313 32.036 1.00 82.31 93 ALA A CA 1
ATOM 692 C C . ALA A 1 93 ? -8.077 -21.271 33.100 1.00 82.31 93 ALA A C 1
ATOM 694 O O . ALA A 1 93 ? -7.865 -21.730 34.225 1.00 82.31 93 ALA A O 1
ATOM 695 N N . VAL A 1 94 ? -9.284 -20.807 32.742 1.00 85.62 94 VAL A N 1
ATOM 696 C CA . VAL A 1 94 ? -10.470 -20.871 33.623 1.00 85.62 94 VAL A CA 1
ATOM 697 C C . VAL A 1 94 ? -10.797 -22.315 33.994 1.00 85.62 94 VAL A C 1
ATOM 699 O O . VAL A 1 94 ? -11.059 -22.603 35.160 1.00 85.62 94 VAL A O 1
ATOM 702 N N . CYS A 1 95 ? -10.765 -23.230 33.022 1.00 85.06 95 CYS A N 1
ATOM 703 C CA . CYS A 1 95 ? -11.039 -24.647 33.239 1.00 85.06 95 CYS A CA 1
ATOM 704 C C . CYS A 1 95 ? -10.062 -25.252 34.258 1.00 85.06 95 CYS A C 1
ATOM 706 O O . CYS A 1 95 ? -10.494 -25.846 35.246 1.00 85.06 95 CYS A O 1
ATOM 708 N N . ILE A 1 96 ? -8.756 -25.021 34.084 1.00 86.50 96 ILE A N 1
ATOM 709 C CA . ILE A 1 96 ? -7.716 -25.471 35.022 1.00 86.50 96 ILE A CA 1
ATOM 710 C C . ILE A 1 96 ? -7.947 -24.874 36.415 1.00 86.50 96 ILE A C 1
ATOM 712 O O . ILE A 1 96 ? -7.933 -25.606 37.404 1.00 86.50 96 ILE A O 1
ATOM 716 N N . GLY A 1 97 ? -8.217 -23.569 36.507 1.00 80.50 97 GLY A N 1
ATOM 717 C CA . GLY A 1 97 ? -8.528 -22.909 37.775 1.00 80.50 97 GLY A CA 1
ATOM 718 C C . GLY A 1 97 ? -9.738 -23.535 38.475 1.00 80.50 97 GLY A C 1
ATOM 719 O O . GLY A 1 97 ? -9.695 -23.797 39.676 1.00 80.50 97 GLY A O 1
ATOM 720 N N . CYS A 1 98 ? -10.810 -23.828 37.736 1.00 80.62 98 CYS A N 1
ATOM 721 C CA . CYS A 1 98 ? -11.978 -24.536 38.264 1.00 80.62 98 CYS A CA 1
ATOM 722 C C . CYS A 1 98 ? -11.623 -25.941 38.772 1.00 80.62 98 CYS A C 1
ATOM 724 O O . CYS A 1 98 ? -12.089 -26.320 39.844 1.00 80.62 98 CYS A O 1
ATOM 726 N N . PHE A 1 99 ? -10.772 -26.688 38.060 1.00 81.88 99 PHE A N 1
ATOM 727 C CA . PHE A 1 99 ? -10.308 -28.005 38.505 1.00 81.88 99 PHE A CA 1
ATOM 728 C C . PHE A 1 99 ? -9.472 -27.940 39.788 1.00 81.88 99 PHE A C 1
ATOM 730 O O . PHE A 1 99 ? -9.679 -28.749 40.687 1.00 81.88 99 PHE A O 1
ATOM 737 N N . ILE A 1 100 ? -8.569 -26.965 39.920 1.00 77.44 100 ILE A N 1
ATOM 738 C CA . ILE A 1 100 ? -7.778 -26.778 41.149 1.00 77.44 100 ILE A CA 1
ATOM 739 C C . ILE A 1 100 ? -8.700 -26.420 42.328 1.00 77.44 100 ILE A C 1
ATOM 741 O O . ILE A 1 100 ? -8.518 -26.912 43.444 1.00 77.44 100 ILE A O 1
ATOM 745 N N . ALA A 1 101 ? -9.743 -25.626 42.070 1.00 71.88 101 ALA A N 1
ATOM 746 C CA . ALA A 1 101 ? -10.750 -25.258 43.062 1.00 71.88 101 ALA A CA 1
ATOM 747 C C . ALA A 1 101 ? -11.685 -26.415 43.484 1.00 71.88 101 ALA A C 1
ATOM 749 O O . ALA A 1 101 ? -12.419 -26.252 44.454 1.00 71.88 101 ALA A O 1
ATOM 750 N N . LEU A 1 102 ? -11.650 -27.586 42.824 1.00 74.31 102 LEU A N 1
ATOM 751 C CA . LEU A 1 102 ? -12.373 -28.789 43.276 1.00 74.31 102 LEU A CA 1
ATOM 752 C C . LEU A 1 102 ? -11.734 -29.446 44.512 1.00 74.31 102 LEU A C 1
ATOM 754 O O . LEU A 1 102 ? -12.319 -30.372 45.071 1.00 74.31 102 LEU A O 1
ATOM 758 N N . THR A 1 103 ? -10.551 -28.997 44.950 1.00 67.25 103 THR A N 1
ATOM 759 C CA . THR A 1 103 ? -9.928 -29.486 46.188 1.00 67.25 103 THR A CA 1
ATOM 760 C C . THR A 1 103 ? -10.577 -28.816 47.412 1.00 67.25 103 THR A C 1
ATOM 762 O O . THR A 1 103 ? -10.464 -27.600 47.577 1.00 67.25 103 THR A O 1
ATOM 765 N N . PRO A 1 104 ? -11.288 -29.562 48.282 1.00 55.78 104 PRO A N 1
ATOM 766 C CA . PRO A 1 104 ? -11.994 -28.965 49.411 1.00 55.78 104 PRO A CA 1
ATOM 767 C C . PRO A 1 104 ? -10.993 -28.482 50.471 1.00 55.78 104 PRO A C 1
ATOM 769 O O . PRO A 1 104 ? -10.324 -29.277 51.127 1.00 55.78 104 PRO A O 1
ATOM 772 N N . GLY A 1 105 ? -10.895 -27.161 50.634 1.00 58.66 105 GLY A N 1
ATOM 773 C CA . GLY A 1 105 ? -10.030 -26.502 51.613 1.00 58.66 105 GLY A CA 1
ATOM 774 C C . GLY A 1 105 ? -10.069 -24.982 51.445 1.00 58.66 105 GLY A C 1
ATOM 775 O O . GLY A 1 105 ? -9.711 -24.453 50.395 1.00 58.66 105 GLY A O 1
ATOM 776 N N . GLU A 1 106 ? -10.504 -24.268 52.486 1.00 67.06 106 GLU A N 1
ATOM 777 C CA . GLU A 1 106 ? -10.970 -22.870 52.425 1.00 67.06 106 GLU A CA 1
ATOM 778 C C . GLU A 1 106 ? -10.003 -21.832 51.810 1.00 67.06 106 GLU A C 1
ATOM 780 O O . GLU A 1 106 ? -10.447 -20.752 51.422 1.00 67.06 106 GLU A O 1
ATOM 785 N N . ALA A 1 107 ? -8.695 -22.101 51.732 1.00 75.75 107 ALA A N 1
ATOM 786 C CA . ALA A 1 107 ? -7.696 -21.131 51.268 1.00 75.75 107 ALA A CA 1
ATOM 787 C C . ALA A 1 107 ? -7.525 -21.104 49.739 1.00 75.75 107 ALA A C 1
ATOM 789 O O . ALA A 1 107 ? -7.458 -20.027 49.139 1.00 75.75 107 ALA A O 1
ATOM 790 N N . VAL A 1 108 ? -7.477 -22.278 49.101 1.00 74.19 108 VAL A N 1
ATOM 791 C CA . VAL A 1 108 ? -7.251 -22.398 47.651 1.00 74.19 108 VAL A CA 1
ATOM 792 C C . VAL A 1 108 ? -8.484 -21.911 46.892 1.00 74.19 108 VAL A C 1
ATOM 794 O O . VAL A 1 108 ? -8.370 -21.071 45.999 1.00 74.19 108 VAL A O 1
ATOM 797 N N . GLU A 1 109 ? -9.678 -22.329 47.320 1.00 75.44 109 GLU A N 1
ATOM 798 C CA . GLU A 1 109 ? -10.940 -21.890 46.714 1.00 75.44 109 GLU A CA 1
ATOM 799 C C . GLU A 1 109 ? -11.138 -20.366 46.832 1.00 75.44 109 GLU A C 1
ATOM 801 O O . GLU A 1 109 ? -11.449 -19.706 45.837 1.00 75.44 109 GLU A O 1
ATOM 806 N N . ARG A 1 110 ? -10.899 -19.773 48.018 1.00 81.38 110 ARG A N 1
ATOM 807 C CA . ARG A 1 110 ? -11.017 -18.313 48.232 1.00 81.38 110 ARG A CA 1
ATOM 808 C C . ARG A 1 110 ? -10.063 -17.508 47.352 1.00 81.38 110 ARG A C 1
ATOM 810 O O . ARG A 1 110 ? -10.408 -16.394 46.966 1.00 81.38 110 ARG A O 1
ATOM 817 N N . THR A 1 111 ? -8.896 -18.063 47.034 1.00 83.06 111 THR A N 1
ATOM 818 C CA . THR A 1 111 ? -7.879 -17.388 46.217 1.00 83.06 111 THR A CA 1
ATOM 819 C C . THR A 1 111 ? -8.196 -17.492 44.723 1.00 83.06 111 THR A C 1
ATOM 821 O O . THR A 1 111 ? -8.090 -16.506 43.999 1.00 83.06 111 THR A O 1
ATOM 824 N N . ILE A 1 112 ? -8.640 -18.662 44.252 1.00 80.88 112 ILE A N 1
ATOM 825 C CA . ILE A 1 112 ? -8.835 -18.932 42.818 1.00 80.88 112 ILE A CA 1
ATOM 826 C C . ILE A 1 112 ? -10.181 -18.409 42.295 1.00 80.88 112 ILE A C 1
ATOM 828 O O . ILE A 1 112 ? -10.273 -17.943 41.159 1.00 80.88 112 ILE A O 1
ATOM 832 N N . ARG A 1 113 ? -11.241 -18.422 43.110 1.00 79.00 113 ARG A N 1
ATOM 833 C CA . ARG A 1 113 ? -12.586 -17.997 42.689 1.00 79.00 113 ARG A CA 1
ATOM 834 C C . ARG A 1 113 ? -12.671 -16.561 42.135 1.00 79.00 113 ARG A C 1
ATOM 836 O O . ARG A 1 113 ? -13.272 -16.404 41.071 1.00 79.00 113 ARG A O 1
ATOM 843 N N . PRO A 1 114 ? -12.098 -15.514 42.767 1.00 83.56 114 PRO A N 1
ATOM 844 C CA . PRO A 1 114 ? -12.115 -14.165 42.194 1.00 83.56 114 PRO A CA 1
ATOM 845 C C . PRO A 1 114 ? -11.308 -14.068 40.891 1.00 83.56 114 PRO A C 1
ATOM 847 O O . PRO A 1 114 ? -11.724 -13.353 39.982 1.00 83.56 114 PRO A O 1
ATOM 850 N N . VAL A 1 115 ? -10.213 -14.829 40.765 1.00 82.50 115 VAL A N 1
ATOM 851 C CA . VAL A 1 115 ? -9.409 -14.907 39.533 1.00 82.50 115 VAL A CA 1
ATOM 852 C C . VAL A 1 115 ? -10.244 -15.493 38.393 1.00 82.50 115 VAL A C 1
ATOM 854 O O . VAL A 1 115 ? -10.353 -14.871 37.340 1.00 82.50 115 VAL A O 1
ATOM 857 N N . ASN A 1 116 ? -10.931 -16.615 38.624 1.00 78.12 116 ASN A N 1
ATOM 858 C CA . ASN A 1 116 ? -11.819 -17.222 37.629 1.00 78.12 116 ASN A CA 1
ATOM 859 C C . ASN A 1 116 ? -12.973 -16.295 37.223 1.00 78.12 116 ASN A C 1
ATOM 861 O O . ASN A 1 116 ? -13.280 -16.194 36.040 1.00 78.12 116 ASN A O 1
ATOM 865 N N . VAL A 1 117 ? -13.600 -15.587 38.171 1.00 81.25 117 VAL A N 1
ATOM 866 C CA . VAL A 1 117 ? -14.651 -14.598 37.856 1.00 81.25 117 VAL A CA 1
ATOM 867 C C . VAL A 1 117 ? -14.093 -13.460 36.994 1.00 81.25 117 VAL A C 1
ATOM 869 O O . VAL A 1 117 ? -14.747 -13.049 36.036 1.00 81.25 117 VAL A O 1
ATOM 872 N N . GLY A 1 118 ? -12.876 -12.991 37.287 1.00 80.31 118 GLY A N 1
ATOM 873 C CA . GLY A 1 118 ? -12.175 -11.995 36.476 1.00 80.31 118 GLY A CA 1
ATOM 874 C C . GLY A 1 118 ? -11.885 -12.484 35.055 1.00 80.31 118 GLY A C 1
ATOM 875 O O . GLY A 1 118 ? -12.194 -11.781 34.096 1.00 80.31 118 GLY A O 1
ATOM 876 N N . LEU A 1 119 ? -11.366 -13.707 34.903 1.00 79.38 119 LEU A N 1
ATOM 877 C CA . LEU A 1 119 ? -11.110 -14.317 33.595 1.00 79.38 119 LEU A CA 1
ATOM 878 C C . LEU A 1 119 ? -12.399 -14.535 32.791 1.00 79.38 119 LEU A C 1
ATOM 880 O O . LEU A 1 119 ? -12.433 -14.201 31.611 1.00 79.38 119 LEU A O 1
ATOM 884 N N . ILE A 1 120 ? -13.472 -15.034 33.413 1.00 83.31 120 ILE A N 1
ATOM 885 C CA . ILE A 1 120 ? -14.784 -15.183 32.758 1.00 83.31 120 ILE A CA 1
ATOM 886 C C . ILE A 1 120 ? -15.296 -13.817 32.283 1.00 83.31 120 ILE A C 1
ATOM 888 O O . ILE A 1 120 ? -15.751 -13.688 31.147 1.00 83.31 120 ILE A O 1
ATOM 892 N N . GLY A 1 121 ? -15.183 -12.785 33.124 1.00 83.50 121 GLY A N 1
ATOM 893 C CA . GLY A 1 121 ? -15.526 -11.412 32.755 1.00 83.50 121 GLY A CA 1
ATOM 894 C C . GLY A 1 121 ? -14.699 -10.888 31.577 1.00 83.50 121 GLY A C 1
ATOM 895 O O . GLY A 1 121 ? -15.256 -10.262 30.679 1.00 83.50 121 GLY A O 1
ATOM 896 N N . ALA A 1 122 ? -13.398 -11.188 31.536 1.00 78.25 122 ALA A N 1
ATOM 897 C CA . ALA A 1 122 ? -12.511 -10.805 30.439 1.00 78.25 122 ALA A CA 1
ATOM 898 C C . ALA A 1 1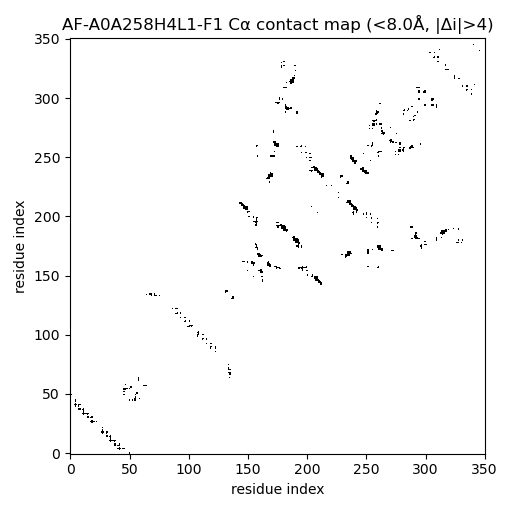22 ? -12.853 -11.527 29.124 1.00 78.25 122 ALA A C 1
ATOM 900 O O . ALA A 1 122 ? -12.901 -10.885 28.078 1.00 78.25 122 ALA A O 1
ATOM 901 N N . VAL A 1 123 ? -13.150 -12.831 29.174 1.00 82.69 123 VAL A N 1
ATOM 902 C CA . VAL A 1 123 ? -13.573 -13.624 28.005 1.00 82.69 123 VAL A CA 1
ATOM 903 C C . VAL A 1 123 ? -14.883 -13.080 27.431 1.00 82.69 123 VAL A C 1
ATOM 905 O O . VAL A 1 123 ? -14.964 -12.798 26.236 1.00 82.69 123 VAL A O 1
ATOM 908 N N . LEU A 1 124 ? -15.895 -12.864 28.279 1.00 83.31 124 LEU A N 1
ATOM 909 C CA . LEU A 1 124 ? -17.187 -12.318 27.851 1.00 83.31 124 LEU A CA 1
ATOM 910 C C . LEU A 1 124 ? -17.060 -10.875 27.341 1.00 83.31 124 LEU A C 1
ATOM 912 O O . LEU A 1 124 ? -17.638 -10.534 26.312 1.00 83.31 124 LEU A O 1
ATOM 916 N N . GLY A 1 125 ? -16.282 -10.036 28.027 1.00 84.06 125 GLY A N 1
ATOM 917 C CA . GLY A 1 125 ? -16.020 -8.658 27.613 1.00 84.06 125 GLY A CA 1
ATOM 918 C C . GLY A 1 125 ? -15.289 -8.577 26.272 1.00 84.06 125 GLY A C 1
ATOM 919 O O . GLY A 1 125 ? -15.686 -7.793 25.413 1.00 84.06 125 GLY A O 1
ATOM 920 N N . GLY A 1 126 ? -14.277 -9.424 26.061 1.00 80.62 126 GLY A N 1
ATOM 921 C CA . GLY A 1 126 ? -13.554 -9.537 24.794 1.00 80.62 126 GLY A CA 1
ATOM 922 C C . GLY A 1 126 ? -14.456 -9.989 23.646 1.00 80.62 126 GLY A C 1
ATOM 923 O O . GLY A 1 126 ? -14.454 -9.364 22.589 1.00 80.62 126 GLY A O 1
ATOM 924 N N . ALA A 1 127 ? -15.299 -11.003 23.868 1.00 83.06 127 ALA A N 1
ATOM 925 C CA . ALA A 1 127 ? -16.273 -11.454 22.873 1.00 83.06 127 ALA A CA 1
ATOM 926 C C . ALA A 1 127 ? -17.281 -10.350 22.493 1.00 83.06 127 ALA A C 1
ATOM 928 O O . ALA A 1 127 ? -17.577 -10.158 21.314 1.00 83.06 127 ALA A O 1
ATOM 929 N N . ILE A 1 128 ? -17.770 -9.579 23.473 1.00 83.25 128 ILE A N 1
ATOM 930 C CA . ILE A 1 128 ? -18.664 -8.436 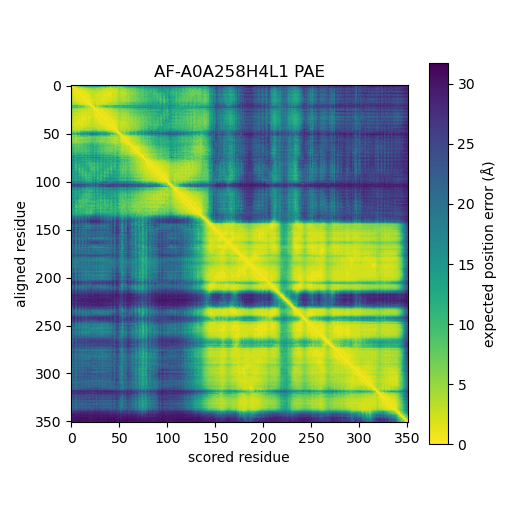23.226 1.00 83.25 128 ILE A CA 1
ATOM 931 C C . ILE A 1 128 ? -17.937 -7.323 22.461 1.00 83.25 128 ILE A C 1
ATOM 933 O O . ILE A 1 128 ? -18.501 -6.766 21.523 1.00 83.25 128 ILE A O 1
ATOM 937 N N . ALA A 1 129 ? -16.690 -7.006 22.816 1.00 78.00 129 ALA A N 1
ATOM 938 C CA . ALA A 1 129 ? -15.901 -5.995 22.113 1.00 78.00 129 ALA A CA 1
ATOM 939 C C . ALA A 1 129 ? -15.657 -6.378 20.642 1.00 78.00 129 ALA A C 1
ATOM 941 O O . ALA A 1 129 ? -15.802 -5.533 19.758 1.00 78.00 129 ALA A O 1
ATOM 942 N N . LEU A 1 130 ? -15.367 -7.655 20.370 1.00 76.00 130 LEU A N 1
ATOM 943 C CA . LEU A 1 130 ? -15.236 -8.180 19.008 1.00 76.00 130 LEU A CA 1
ATOM 944 C C . LEU A 1 130 ? -16.549 -8.088 18.231 1.00 76.00 130 LEU A C 1
ATOM 946 O O . LEU A 1 130 ? -16.536 -7.685 17.074 1.00 76.00 130 LEU A O 1
ATOM 950 N N . LEU A 1 131 ? -17.686 -8.395 18.863 1.00 77.50 131 LEU A N 1
ATOM 951 C CA . LEU A 1 131 ? -19.002 -8.236 18.243 1.00 77.50 131 LEU A CA 1
ATOM 952 C C . LEU A 1 131 ? -19.292 -6.766 17.893 1.00 77.50 131 LEU A C 1
ATOM 954 O O . LEU A 1 131 ? -19.795 -6.474 16.813 1.00 77.50 131 LEU A O 1
ATOM 958 N N . VAL A 1 132 ? -18.950 -5.830 18.783 1.00 75.56 132 VAL A N 1
ATOM 959 C CA . VAL A 1 132 ? -19.101 -4.385 18.544 1.00 75.56 132 VAL A CA 1
ATOM 960 C C . VAL A 1 132 ? -18.242 -3.943 17.355 1.00 75.56 132 VAL A C 1
ATOM 962 O O . VAL A 1 132 ? -18.756 -3.295 16.441 1.00 75.56 132 VAL A O 1
ATOM 965 N N . ALA A 1 133 ? -16.973 -4.357 17.311 1.00 69.88 133 ALA A N 1
ATOM 966 C CA . ALA A 1 133 ? -16.092 -4.099 16.174 1.00 69.88 133 ALA A CA 1
ATOM 967 C C . ALA A 1 133 ? -16.632 -4.727 14.875 1.00 69.88 133 ALA A C 1
ATOM 969 O O . ALA A 1 133 ? -16.625 -4.078 13.831 1.00 69.88 133 ALA A O 1
ATOM 970 N N . ALA A 1 134 ? -17.180 -5.944 14.950 1.00 67.75 134 ALA A N 1
ATOM 971 C CA . ALA A 1 134 ? -17.744 -6.663 13.811 1.00 67.75 134 ALA A CA 1
ATOM 972 C C . ALA A 1 134 ? -18.984 -5.979 13.203 1.00 67.75 134 ALA A C 1
ATOM 974 O O . ALA A 1 134 ? -19.217 -6.035 11.998 1.00 67.75 134 ALA A O 1
ATOM 975 N N . ILE A 1 135 ? -19.770 -5.273 14.016 1.00 70.31 135 ILE A N 1
ATOM 976 C CA . ILE A 1 135 ? -20.923 -4.490 13.539 1.00 70.31 135 ILE A CA 1
ATOM 977 C C . ILE A 1 135 ? -20.469 -3.118 12.976 1.00 70.31 135 ILE A C 1
ATOM 979 O O . ILE A 1 135 ? -21.287 -2.317 12.531 1.00 70.31 135 ILE A O 1
ATOM 983 N N . GLY A 1 136 ? -19.159 -2.845 12.929 1.00 62.81 136 GLY A N 1
ATOM 984 C CA . GLY A 1 136 ? -18.588 -1.631 12.338 1.00 62.81 136 GLY A CA 1
ATOM 985 C C . GLY A 1 136 ? -18.404 -0.477 13.327 1.00 62.81 136 GLY A C 1
ATOM 986 O O . GLY A 1 136 ? -18.177 0.659 12.912 1.00 62.81 136 GLY A O 1
ATOM 987 N N . PHE A 1 137 ? -18.480 -0.739 14.636 1.00 62.41 137 PHE A N 1
ATOM 988 C CA . PHE A 1 137 ? -18.188 0.253 15.673 1.00 62.41 137 PHE A CA 1
ATOM 989 C C . PHE A 1 137 ? -16.700 0.263 16.023 1.00 62.41 137 PHE A C 1
ATOM 991 O O . PHE A 1 137 ? -16.278 -0.222 17.070 1.00 62.41 137 PHE A O 1
ATOM 998 N N . GLY A 1 138 ? -15.899 0.845 15.133 1.00 56.53 138 GLY A N 1
ATOM 999 C CA . GLY A 1 138 ? -14.479 1.110 15.344 1.00 56.53 138 GLY A CA 1
ATOM 1000 C C . GLY A 1 138 ? -13.908 1.941 14.196 1.00 56.53 138 GLY A C 1
ATOM 1001 O O . GLY A 1 138 ? -14.428 1.866 13.082 1.00 56.53 138 GLY A O 1
ATOM 1002 N N . PRO A 1 139 ? -12.870 2.767 14.427 1.00 49.84 139 PRO A N 1
ATOM 1003 C CA . PRO A 1 139 ? -12.157 3.372 13.314 1.00 49.84 139 PRO A CA 1
ATOM 1004 C C . PRO A 1 139 ? -11.609 2.245 12.437 1.00 49.84 139 PRO A C 1
ATOM 1006 O O . PRO A 1 139 ? -11.001 1.303 12.947 1.00 49.84 139 PRO A O 1
ATOM 1009 N N . VAL A 1 140 ? -11.804 2.346 11.122 1.00 53.44 140 VAL A N 1
ATOM 1010 C CA . VAL A 1 140 ? -11.044 1.540 10.166 1.00 53.44 140 VAL A CA 1
ATOM 1011 C C . VAL A 1 140 ? -9.589 1.957 10.352 1.00 53.44 140 VAL A C 1
ATOM 1013 O O . VAL A 1 140 ? -9.160 2.993 9.842 1.00 53.44 140 VAL A O 1
ATOM 1016 N N . ALA A 1 141 ? -8.845 1.221 11.174 1.00 53.28 141 ALA A N 1
ATOM 1017 C CA . ALA A 1 141 ? -7.415 1.412 11.293 1.00 53.28 141 ALA A CA 1
ATOM 1018 C C . ALA A 1 141 ? -6.835 1.100 9.912 1.00 53.28 141 ALA A C 1
ATOM 1020 O O . ALA A 1 141 ? -6.783 -0.059 9.504 1.00 53.28 141 ALA A O 1
ATOM 1021 N N . LYS A 1 142 ? -6.477 2.142 9.151 1.00 59.19 142 LYS A N 1
ATOM 1022 C CA . LYS A 1 142 ? -5.760 1.964 7.887 1.00 59.19 142 LYS A CA 1
ATOM 1023 C C . LYS A 1 142 ? -4.514 1.144 8.211 1.00 59.19 142 LYS A C 1
ATOM 1025 O O . LYS A 1 142 ? -3.738 1.563 9.071 1.00 59.19 142 LYS A O 1
ATOM 1030 N N . ARG A 1 143 ? -4.366 -0.036 7.596 1.00 59.47 143 ARG A N 1
ATOM 1031 C CA . ARG A 1 143 ? -3.205 -0.911 7.819 1.00 59.47 143 ARG A CA 1
ATOM 1032 C C . ARG A 1 143 ? -1.941 -0.083 7.572 1.00 59.47 143 ARG A C 1
ATOM 1034 O O . ARG A 1 143 ? -1.749 0.432 6.478 1.00 59.47 143 ARG A O 1
ATOM 1041 N N . GLN A 1 144 ? -1.132 0.100 8.614 1.00 68.44 144 GLN A N 1
ATOM 1042 C CA . GLN A 1 144 ? 0.147 0.820 8.534 1.00 68.44 144 GLN A CA 1
ATOM 1043 C C . GLN A 1 144 ? 1.314 -0.126 8.254 1.00 68.44 144 GLN A C 1
ATOM 1045 O O . GLN A 1 144 ? 2.402 0.333 7.919 1.00 68.44 144 GLN A O 1
ATOM 1050 N N . VAL A 1 145 ? 1.079 -1.432 8.405 1.00 79.38 145 VAL A N 1
ATOM 1051 C CA . VAL A 1 145 ? 2.036 -2.509 8.179 1.00 79.38 145 VAL A CA 1
ATOM 1052 C C . VAL A 1 145 ? 1.337 -3.605 7.377 1.00 79.38 145 VAL A C 1
ATOM 1054 O O . VAL A 1 145 ? 0.199 -3.966 7.682 1.00 79.38 145 VAL A O 1
ATOM 1057 N N . PHE A 1 146 ? 2.016 -4.118 6.360 1.00 84.38 146 PHE A N 1
ATOM 1058 C CA . PHE A 1 146 ? 1.571 -5.199 5.490 1.00 84.38 146 PHE A CA 1
ATOM 1059 C C . PHE A 1 146 ? 2.653 -6.273 5.482 1.00 84.38 146 PHE A C 1
ATOM 1061 O O . PHE A 1 146 ? 3.833 -5.944 5.389 1.00 84.38 146 PHE A O 1
ATOM 1068 N N . ILE A 1 147 ? 2.268 -7.539 5.614 1.00 85.94 147 ILE A N 1
ATOM 1069 C CA . ILE A 1 147 ? 3.190 -8.674 5.548 1.00 85.94 147 ILE A CA 1
ATOM 1070 C C . ILE A 1 147 ? 2.512 -9.744 4.706 1.00 85.94 147 ILE A C 1
ATOM 1072 O O . ILE A 1 147 ? 1.399 -10.159 5.032 1.00 85.94 147 ILE A O 1
ATOM 1076 N N . ALA A 1 148 ? 3.160 -10.168 3.630 1.00 82.75 148 ALA A N 1
ATOM 1077 C CA . ALA A 1 148 ? 2.639 -11.201 2.748 1.00 82.75 148 ALA A CA 1
ATOM 1078 C C . ALA A 1 148 ? 3.779 -11.944 2.050 1.00 82.75 148 ALA A C 1
ATOM 1080 O O . ALA A 1 148 ? 4.860 -11.395 1.843 1.00 82.75 148 ALA A O 1
ATOM 1081 N N . TYR A 1 149 ? 3.509 -13.184 1.653 1.00 85.50 149 TYR A N 1
ATOM 1082 C CA . TYR A 1 149 ? 4.239 -13.795 0.550 1.00 85.50 149 TYR A CA 1
ATOM 1083 C C . TYR A 1 149 ? 3.653 -13.234 -0.739 1.00 85.50 149 TYR A C 1
ATOM 1085 O O . TYR A 1 149 ? 2.434 -13.126 -0.863 1.00 85.50 149 TYR A O 1
ATOM 1093 N N . VAL A 1 150 ? 4.525 -12.834 -1.650 1.00 87.56 150 VAL A N 1
ATOM 1094 C CA . VAL A 1 150 ? 4.156 -12.226 -2.926 1.00 87.56 150 VAL A CA 1
ATOM 1095 C C . VAL A 1 150 ? 4.665 -13.113 -4.046 1.00 87.56 150 VAL A C 1
ATOM 1097 O O . VAL A 1 150 ? 5.756 -13.676 -3.941 1.00 87.56 150 VAL A O 1
ATOM 1100 N N . ASP A 1 151 ? 3.883 -13.226 -5.110 1.00 90.06 151 ASP A N 1
ATOM 1101 C CA . ASP A 1 151 ? 4.283 -13.929 -6.323 1.00 90.06 151 ASP A CA 1
ATOM 1102 C C . ASP A 1 151 ? 4.678 -12.935 -7.423 1.00 90.06 151 ASP A C 1
ATOM 1104 O O . ASP A 1 151 ? 4.429 -11.731 -7.337 1.00 90.06 151 ASP A O 1
ATOM 1108 N N . ALA A 1 152 ? 5.282 -13.427 -8.509 1.00 91.56 152 ALA A N 1
ATOM 1109 C CA . ALA A 1 152 ? 5.669 -12.570 -9.636 1.00 91.56 152 ALA A CA 1
ATOM 1110 C C . ALA A 1 152 ? 4.473 -11.803 -10.239 1.00 91.56 152 ALA A C 1
ATOM 1112 O O . ALA A 1 152 ? 4.639 -10.721 -10.796 1.00 91.56 152 ALA A O 1
ATOM 1113 N N . VAL A 1 153 ? 3.259 -12.347 -10.096 1.00 92.38 153 VAL A N 1
ATOM 1114 C CA . VAL A 1 153 ? 2.002 -11.714 -10.527 1.00 92.38 153 VAL A CA 1
ATOM 1115 C C . VAL A 1 153 ? 1.558 -10.556 -9.630 1.00 92.38 153 VAL A C 1
ATOM 1117 O O . VAL A 1 153 ? 0.693 -9.780 -10.031 1.00 92.38 153 VAL A O 1
ATOM 1120 N N . ASP A 1 154 ? 2.121 -10.440 -8.428 1.00 93.50 154 ASP A N 1
ATOM 1121 C CA . ASP A 1 154 ? 1.815 -9.367 -7.484 1.00 93.50 154 ASP A CA 1
ATOM 1122 C C . ASP A 1 154 ? 2.718 -8.148 -7.656 1.00 93.50 154 ASP A C 1
ATOM 1124 O O . ASP A 1 154 ? 2.334 -7.049 -7.257 1.00 93.50 154 ASP A O 1
ATOM 1128 N N . ALA A 1 155 ? 3.878 -8.301 -8.296 1.00 94.12 155 ALA A N 1
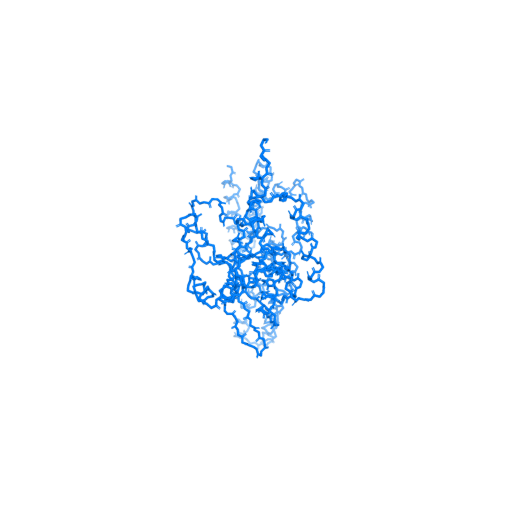ATOM 1129 C CA . ALA A 1 155 ? 4.601 -7.164 -8.850 1.00 94.12 155 ALA A CA 1
ATOM 1130 C C . ALA A 1 155 ? 3.780 -6.610 -10.024 1.00 94.12 155 ALA A C 1
ATOM 1132 O O . ALA A 1 155 ? 3.624 -7.267 -11.055 1.00 94.12 155 ALA A O 1
ATOM 1133 N N . ILE A 1 156 ? 3.201 -5.420 -9.866 1.00 92.19 156 ILE A N 1
ATOM 1134 C CA . ILE A 1 156 ? 2.382 -4.813 -10.926 1.00 92.19 156 ILE A CA 1
ATOM 1135 C C . ILE A 1 156 ? 3.315 -4.151 -11.942 1.00 92.19 156 ILE A C 1
ATOM 1137 O O . ILE A 1 156 ? 3.272 -4.510 -13.117 1.00 92.19 156 ILE A O 1
ATOM 1141 N N . ASP A 1 157 ? 4.207 -3.290 -11.457 1.00 91.38 157 ASP A N 1
ATOM 1142 C CA . ASP A 1 157 ? 5.239 -2.553 -12.193 1.00 91.38 157 ASP A CA 1
ATOM 1143 C C . ASP A 1 157 ? 6.517 -2.461 -11.324 1.00 91.38 157 ASP A C 1
ATOM 1145 O O . ASP A 1 157 ? 6.636 -3.174 -10.326 1.00 91.38 157 ASP A O 1
ATOM 1149 N N . GLY A 1 158 ? 7.492 -1.625 -11.693 1.00 93.44 158 GLY A N 1
ATOM 1150 C CA . GLY A 1 158 ? 8.765 -1.514 -10.973 1.00 93.44 158 GLY A CA 1
ATOM 1151 C C . GLY A 1 158 ? 8.719 -0.780 -9.622 1.00 93.44 158 GLY A C 1
ATOM 1152 O O . GLY A 1 158 ? 9.717 -0.814 -8.909 1.00 93.44 158 GLY A O 1
ATOM 1153 N N . ASP A 1 159 ? 7.617 -0.124 -9.238 1.00 94.00 159 ASP A N 1
ATOM 1154 C CA . ASP A 1 159 ? 7.473 0.547 -7.931 1.00 94.00 159 ASP A CA 1
ATOM 1155 C C . ASP A 1 159 ? 6.191 0.158 -7.174 1.00 94.00 159 ASP A C 1
ATOM 1157 O O . ASP A 1 159 ? 5.872 0.717 -6.117 1.00 94.00 159 ASP A O 1
ATOM 1161 N N . THR A 1 160 ? 5.464 -0.832 -7.692 1.00 93.38 160 THR A N 1
ATOM 1162 C CA . THR A 1 160 ? 4.179 -1.275 -7.172 1.00 93.38 160 THR A CA 1
ATOM 1163 C C . THR A 1 160 ? 4.163 -2.761 -6.869 1.00 93.38 160 THR A C 1
ATOM 1165 O O . THR A 1 160 ? 4.353 -3.603 -7.749 1.00 93.38 160 THR A O 1
ATOM 1168 N N . ILE A 1 161 ? 3.738 -3.085 -5.648 1.00 93.81 161 ILE A N 1
ATOM 1169 C CA . ILE A 1 161 ? 3.445 -4.455 -5.239 1.00 93.81 161 I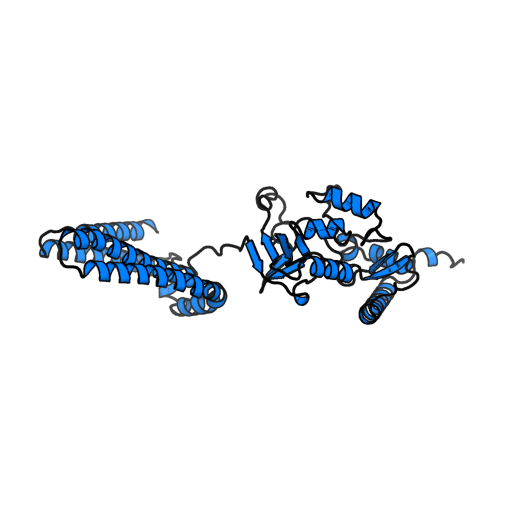LE A CA 1
ATOM 1170 C C . ILE A 1 161 ? 2.019 -4.593 -4.713 1.00 93.81 161 ILE A C 1
ATOM 1172 O O . ILE A 1 161 ? 1.505 -3.719 -4.014 1.00 93.81 161 ILE A O 1
ATOM 1176 N N . ARG A 1 162 ? 1.359 -5.696 -5.047 1.00 92.94 162 ARG A N 1
ATOM 1177 C CA . ARG A 1 162 ? 0.042 -6.055 -4.530 1.00 92.94 162 ARG A CA 1
ATOM 1178 C C . ARG A 1 162 ? 0.184 -6.996 -3.336 1.00 92.94 162 ARG A C 1
ATOM 1180 O O . ARG A 1 162 ? 0.958 -7.942 -3.367 1.00 92.94 162 ARG A O 1
ATOM 1187 N N . MET A 1 163 ? -0.582 -6.743 -2.280 1.00 88.81 163 MET A N 1
ATOM 1188 C CA . MET A 1 163 ? -0.702 -7.635 -1.126 1.00 88.81 163 MET A CA 1
ATOM 1189 C C . MET A 1 163 ? -2.183 -7.824 -0.801 1.00 88.81 163 MET A C 1
ATOM 1191 O O . MET A 1 163 ? -2.836 -6.911 -0.289 1.00 88.81 163 MET A O 1
ATOM 1195 N N . GLY A 1 164 ? -2.722 -8.999 -1.137 1.00 86.25 164 GLY A N 1
ATOM 1196 C CA . GLY A 1 164 ? -4.168 -9.230 -1.133 1.00 86.25 164 GLY A CA 1
ATOM 1197 C C . GLY A 1 164 ? -4.871 -8.282 -2.109 1.00 86.25 164 GLY A C 1
ATOM 1198 O O . GLY A 1 164 ? -4.468 -8.164 -3.264 1.00 86.25 164 GLY A O 1
ATOM 1199 N N . ASP A 1 165 ? -5.873 -7.551 -1.628 1.00 82.94 165 ASP A N 1
ATOM 1200 C CA . ASP A 1 165 ? -6.651 -6.607 -2.445 1.00 82.94 165 ASP A CA 1
ATOM 1201 C C . ASP A 1 165 ? -6.062 -5.185 -2.486 1.00 82.94 165 ASP A C 1
ATOM 1203 O O . ASP A 1 165 ? -6.683 -4.261 -3.014 1.00 82.94 165 ASP A O 1
ATOM 1207 N N . VAL A 1 166 ? -4.871 -4.973 -1.913 1.00 85.19 166 VAL A N 1
ATOM 1208 C CA . VAL A 1 166 ? -4.263 -3.641 -1.794 1.00 85.19 166 VAL A CA 1
ATOM 1209 C C . VAL A 1 166 ? -3.024 -3.531 -2.673 1.00 85.19 166 VAL A C 1
ATOM 1211 O O . VAL A 1 166 ? -2.063 -4.280 -2.512 1.00 85.19 166 VAL A O 1
ATOM 1214 N N . SER A 1 167 ? -3.012 -2.542 -3.566 1.00 90.38 167 SER A N 1
ATOM 1215 C CA . SER A 1 167 ? -1.823 -2.154 -4.329 1.00 90.38 167 SER A CA 1
ATOM 1216 C C . SER A 1 167 ? -1.022 -1.102 -3.563 1.00 90.38 167 SER A C 1
ATOM 1218 O O . SER A 1 167 ? -1.457 0.039 -3.407 1.00 90.38 167 SER A O 1
ATOM 1220 N N . LEU A 1 168 ? 0.171 -1.467 -3.116 1.00 90.44 168 LEU A N 1
ATOM 1221 C CA . LEU A 1 168 ? 1.097 -0.625 -2.367 1.00 90.44 168 LEU A CA 1
ATOM 1222 C C . LEU A 1 168 ? 2.110 0.004 -3.322 1.00 90.44 168 LEU A C 1
ATOM 1224 O O . LEU A 1 168 ? 2.617 -0.670 -4.213 1.00 90.44 168 LEU A O 1
ATOM 1228 N N . ARG A 1 169 ? 2.363 1.307 -3.193 1.00 92.12 169 ARG A N 1
ATOM 1229 C CA . ARG A 1 169 ? 3.354 2.026 -4.005 1.00 92.12 169 ARG A CA 1
ATOM 1230 C C . ARG A 1 169 ? 4.579 2.337 -3.160 1.00 92.12 169 ARG A C 1
ATOM 1232 O O . ARG A 1 169 ? 4.434 2.786 -2.022 1.00 92.12 169 ARG A O 1
ATOM 1239 N N . PHE A 1 170 ? 5.771 2.130 -3.698 1.00 92.38 170 PHE A N 1
ATOM 1240 C CA . PHE A 1 170 ? 6.989 2.477 -2.989 1.00 92.38 170 PHE A CA 1
ATOM 1241 C C . PHE A 1 170 ? 7.124 3.983 -2.827 1.00 92.38 170 PHE A C 1
ATOM 1243 O O . PHE A 1 170 ? 6.806 4.785 -3.702 1.00 92.38 170 PHE A O 1
ATOM 1250 N N . TRP A 1 171 ? 7.557 4.372 -1.639 1.00 88.56 171 TRP A N 1
ATOM 1251 C CA . TRP A 1 171 ? 7.773 5.760 -1.308 1.00 88.56 171 TRP A CA 1
ATOM 1252 C C . TRP A 1 171 ? 9.082 6.270 -1.918 1.00 88.56 171 TRP A C 1
ATOM 1254 O O . TRP A 1 171 ? 10.109 5.601 -1.850 1.00 88.56 171 TRP A O 1
ATOM 1264 N N . GLY A 1 172 ? 9.052 7.493 -2.453 1.00 86.44 172 GLY A N 1
ATOM 1265 C CA . GLY A 1 172 ? 10.255 8.219 -2.863 1.00 86.44 172 GLY A CA 1
ATOM 1266 C C . GLY A 1 172 ? 10.861 7.776 -4.195 1.00 86.44 172 GLY A C 1
ATOM 1267 O O . GLY A 1 172 ? 11.882 8.325 -4.593 1.00 86.44 172 GLY A O 1
ATOM 1268 N N . VAL A 1 173 ? 10.251 6.839 -4.912 1.00 91.06 173 VAL A N 1
ATOM 1269 C CA . VAL A 1 173 ? 10.726 6.398 -6.228 1.00 91.06 173 VAL A CA 1
ATOM 1270 C C . VAL A 1 173 ? 9.593 6.408 -7.247 1.00 91.06 173 VAL A C 1
ATOM 1272 O O . VAL A 1 173 ? 8.422 6.322 -6.884 1.00 91.06 173 VAL A O 1
ATOM 1275 N N . ASP A 1 174 ? 9.965 6.542 -8.513 1.00 90.69 174 ASP A N 1
ATOM 1276 C CA . ASP A 1 174 ? 9.114 6.391 -9.688 1.00 90.69 174 ASP A CA 1
ATOM 1277 C C . ASP A 1 174 ? 9.831 5.386 -10.600 1.00 90.69 174 ASP A C 1
ATOM 1279 O O . ASP A 1 174 ? 10.983 5.596 -11.003 1.00 90.69 174 ASP A O 1
ATOM 1283 N N . ALA A 1 175 ? 9.195 4.249 -10.857 1.00 93.81 175 ALA A N 1
ATOM 1284 C CA . ALA A 1 175 ? 9.710 3.275 -11.812 1.00 93.81 175 ALA A CA 1
ATOM 1285 C C . ALA A 1 175 ? 9.296 3.649 -13.245 1.00 93.81 175 ALA A C 1
ATOM 1287 O O . ALA A 1 175 ? 8.337 4.404 -13.425 1.00 93.81 175 ALA A O 1
ATOM 1288 N N . PRO A 1 176 ? 9.999 3.146 -14.276 1.00 94.88 176 PRO A N 1
ATOM 1289 C CA . PRO A 1 176 ? 9.538 3.271 -15.653 1.00 94.88 176 PRO A CA 1
ATOM 1290 C C . PRO A 1 176 ? 8.122 2.718 -15.805 1.00 94.88 176 PRO A C 1
ATOM 1292 O O . PRO A 1 176 ? 7.768 1.718 -15.176 1.00 94.88 176 PRO A O 1
ATOM 1295 N N . GLU A 1 177 ? 7.332 3.361 -16.661 1.00 91.38 177 GLU A N 1
ATOM 1296 C CA . GLU A 1 177 ? 5.985 2.886 -16.969 1.00 91.38 177 GLU A CA 1
ATOM 1297 C C . GLU A 1 177 ? 6.041 1.499 -17.624 1.00 91.38 177 GLU A C 1
ATOM 1299 O O . GLU A 1 177 ? 7.041 1.124 -18.243 1.00 91.38 177 GLU A O 1
ATOM 1304 N N . ASP A 1 178 ? 4.948 0.744 -17.527 1.00 86.94 178 ASP A N 1
ATOM 1305 C CA . ASP A 1 178 ? 4.847 -0.544 -18.210 1.00 86.94 178 ASP A CA 1
ATOM 1306 C C . ASP A 1 178 ? 5.077 -0.369 -19.720 1.00 86.94 178 ASP A C 1
ATOM 1308 O O . ASP A 1 178 ? 4.533 0.545 -20.354 1.00 86.94 178 ASP A O 1
ATOM 1312 N N . HIS A 1 179 ? 5.929 -1.221 -20.290 1.00 88.56 179 HIS A N 1
ATOM 1313 C CA . HIS A 1 179 ? 6.376 -1.131 -21.681 1.00 88.56 179 HIS A CA 1
ATOM 1314 C C . HIS A 1 179 ? 7.013 0.214 -22.075 1.00 88.56 179 HIS A C 1
ATOM 1316 O O . HIS A 1 179 ? 6.972 0.621 -23.244 1.00 88.56 179 HIS A O 1
ATOM 1322 N N . GLN A 1 180 ? 7.587 0.944 -21.114 1.00 93.56 180 GLN A N 1
ATOM 1323 C CA . GLN A 1 180 ? 8.413 2.106 -21.410 1.00 93.56 180 GLN A CA 1
ATOM 1324 C C . GLN A 1 180 ? 9.679 1.680 -22.165 1.00 93.56 180 GLN A C 1
ATOM 1326 O O . GLN A 1 180 ? 10.355 0.718 -21.799 1.00 93.56 180 GLN A O 1
ATOM 1331 N N . ILE A 1 181 ? 10.017 2.437 -23.210 1.00 94.75 181 ILE A N 1
ATOM 1332 C CA . ILE A 1 181 ? 11.176 2.166 -24.061 1.00 94.75 181 ILE A CA 1
ATOM 1333 C C . ILE A 1 181 ? 12.373 2.970 -23.562 1.00 94.75 181 ILE A C 1
ATOM 1335 O O . ILE A 1 181 ? 12.284 4.188 -23.392 1.00 94.75 181 ILE A O 1
ATOM 1339 N N . CYS A 1 182 ? 13.499 2.287 -23.382 1.00 94.81 182 CYS A N 1
ATOM 1340 C CA . CYS A 1 182 ? 14.805 2.883 -23.118 1.00 94.81 182 CYS A CA 1
ATOM 1341 C C . CYS A 1 182 ? 15.815 2.411 -24.168 1.00 94.81 182 CYS A C 1
ATOM 1343 O O . CYS A 1 182 ? 15.597 1.380 -24.805 1.00 94.81 182 CYS A O 1
ATOM 1345 N N . LEU A 1 183 ? 16.914 3.150 -24.349 1.00 94.75 183 LEU A N 1
ATOM 1346 C CA . LEU A 1 183 ? 18.009 2.740 -25.232 1.00 94.75 183 LEU A CA 1
ATOM 1347 C C . LEU A 1 183 ? 19.262 2.417 -24.426 1.00 94.75 183 LEU A C 1
ATOM 1349 O O . LEU A 1 183 ? 19.579 3.134 -23.478 1.00 94.75 183 LEU A O 1
ATOM 1353 N N . ASP A 1 184 ? 19.982 1.373 -24.822 1.00 93.38 184 ASP A N 1
ATOM 1354 C CA . ASP A 1 184 ? 21.299 1.057 -24.265 1.00 93.38 184 ASP A CA 1
ATOM 1355 C C . ASP A 1 184 ? 22.421 1.902 -24.905 1.00 93.38 184 ASP A C 1
ATOM 1357 O O . ASP A 1 184 ? 22.176 2.813 -25.704 1.00 93.38 184 ASP A O 1
ATOM 1361 N N . GLN A 1 185 ? 23.677 1.603 -24.562 1.00 92.56 185 GLN A N 1
ATOM 1362 C CA . GLN A 1 185 ? 24.864 2.298 -25.079 1.00 92.56 185 GLN A CA 1
ATOM 1363 C C . GLN A 1 185 ? 25.026 2.190 -26.603 1.00 92.56 185 GLN A C 1
ATOM 1365 O O . GLN A 1 185 ? 25.733 2.995 -27.211 1.00 92.56 185 GLN A O 1
ATOM 1370 N N . GLN A 1 186 ? 24.406 1.189 -27.230 1.00 93.31 186 GLN A N 1
ATOM 1371 C CA . GLN A 1 186 ? 24.427 0.973 -28.673 1.00 93.31 186 GLN A CA 1
ATOM 1372 C C . GLN A 1 186 ? 23.208 1.600 -29.371 1.00 93.31 186 GLN A C 1
ATOM 1374 O O . GLN A 1 186 ? 23.042 1.424 -30.578 1.00 93.31 186 GLN A O 1
ATOM 1379 N N . ASP A 1 187 ? 22.398 2.375 -28.640 1.00 94.38 187 ASP A N 1
ATOM 1380 C CA . ASP A 1 187 ? 21.089 2.888 -29.048 1.00 94.38 187 ASP A CA 1
ATOM 1381 C C . ASP A 1 187 ? 20.085 1.763 -29.404 1.00 94.38 187 ASP A C 1
ATOM 1383 O O . ASP A 1 187 ? 19.171 1.968 -30.210 1.00 94.38 187 ASP A O 1
ATOM 1387 N N . MET A 1 188 ? 20.239 0.566 -28.825 1.00 94.31 188 MET A N 1
ATOM 1388 C CA . MET A 1 188 ? 19.282 -0.529 -28.994 1.00 94.31 188 MET A CA 1
ATOM 1389 C C . MET A 1 188 ? 18.145 -0.383 -27.984 1.00 94.31 188 MET A C 1
ATOM 1391 O O . MET A 1 188 ? 18.374 -0.200 -26.788 1.00 94.31 188 MET A O 1
ATOM 1395 N N . ALA A 1 189 ? 16.910 -0.478 -28.467 1.00 94.06 189 ALA A N 1
ATOM 1396 C CA . ALA A 1 189 ? 15.713 -0.366 -27.651 1.00 94.06 189 ALA A CA 1
ATOM 1397 C C . ALA A 1 189 ? 15.514 -1.598 -26.761 1.00 94.06 189 ALA A C 1
ATOM 1399 O O . ALA A 1 189 ? 15.659 -2.734 -27.214 1.00 94.06 189 ALA A O 1
ATOM 1400 N N . PHE A 1 190 ? 15.116 -1.374 -25.512 1.00 93.31 190 PHE A N 1
ATOM 1401 C CA . PHE A 1 190 ? 14.676 -2.414 -24.587 1.00 93.31 190 PHE A CA 1
ATOM 1402 C C . PHE A 1 190 ? 13.496 -1.937 -23.730 1.00 93.31 190 PHE A C 1
ATOM 1404 O O . PHE A 1 190 ? 13.306 -0.733 -23.533 1.00 93.31 190 PHE A O 1
ATOM 1411 N N . ASP A 1 191 ? 12.716 -2.888 -23.208 1.00 93.56 191 ASP A N 1
ATOM 1412 C CA . ASP A 1 191 ? 11.586 -2.613 -22.319 1.00 93.56 191 ASP A CA 1
ATOM 1413 C C . ASP A 1 191 ? 12.097 -2.392 -20.891 1.00 93.56 191 ASP A C 1
ATOM 1415 O O . ASP A 1 191 ? 12.328 -3.320 -20.110 1.00 93.56 191 ASP A O 1
ATOM 1419 N N . CYS A 1 192 ? 12.338 -1.132 -20.545 1.00 94.06 192 CYS A N 1
ATOM 1420 C CA . CYS A 1 192 ? 12.833 -0.803 -19.219 1.00 94.06 192 CYS A CA 1
ATOM 1421 C C . CYS A 1 192 ? 11.760 -0.911 -18.128 1.00 94.06 192 CYS A C 1
ATOM 1423 O O . CYS A 1 192 ? 12.126 -1.105 -16.968 1.00 94.06 192 CYS A O 1
ATOM 1425 N N . GLY A 1 193 ? 10.470 -0.860 -18.482 1.00 93.81 193 GLY A N 1
ATOM 1426 C CA . GLY A 1 193 ? 9.366 -1.135 -17.557 1.00 93.81 193 GLY A CA 1
ATOM 1427 C C . GLY A 1 193 ? 9.361 -2.590 -17.102 1.00 93.81 193 GLY A C 1
ATOM 1428 O O . GLY A 1 193 ? 9.390 -2.874 -15.900 1.00 93.81 193 GLY A O 1
ATOM 1429 N N . GLN A 1 194 ? 9.437 -3.520 -18.055 1.00 93.31 194 GLN A N 1
ATOM 1430 C CA . GLN A 1 194 ? 9.495 -4.951 -17.764 1.00 93.31 194 GLN A CA 1
ATOM 1431 C C . GLN A 1 194 ? 10.761 -5.313 -16.978 1.00 93.31 194 GLN A C 1
ATOM 1433 O O . GLN A 1 194 ? 10.676 -6.015 -15.971 1.00 93.31 194 GLN A O 1
ATOM 1438 N N . ARG A 1 195 ? 11.930 -4.774 -17.352 1.00 94.19 195 ARG A N 1
ATOM 1439 C CA . ARG A 1 195 ? 13.170 -5.028 -16.597 1.00 94.19 195 ARG A CA 1
ATOM 1440 C C . ARG A 1 195 ? 13.116 -4.500 -15.163 1.00 94.19 195 ARG A C 1
ATOM 1442 O O . ARG A 1 195 ? 13.641 -5.155 -14.262 1.00 94.19 195 ARG A O 1
ATOM 1449 N N . ALA A 1 196 ? 12.479 -3.350 -14.935 1.00 96.44 196 ALA A N 1
ATOM 1450 C CA . ALA A 1 196 ? 12.294 -2.814 -13.589 1.00 96.44 196 ALA A CA 1
ATOM 1451 C C . ALA A 1 196 ? 11.375 -3.704 -12.740 1.00 96.44 196 ALA A C 1
ATOM 1453 O O . ALA A 1 196 ? 11.691 -4.010 -11.588 1.00 96.44 196 ALA A O 1
ATOM 1454 N N . LYS A 1 197 ? 10.283 -4.194 -13.331 1.00 95.69 197 LYS A N 1
ATOM 1455 C CA . LYS A 1 197 ? 9.394 -5.177 -12.704 1.00 95.69 197 LYS A CA 1
ATOM 1456 C C . LYS A 1 197 ? 10.118 -6.486 -12.380 1.00 95.69 197 LYS A C 1
ATOM 1458 O O . LYS A 1 197 ? 9.990 -6.998 -11.270 1.00 95.69 197 LYS A O 1
ATOM 1463 N N . ASP A 1 198 ? 10.927 -7.007 -13.297 1.00 94.81 198 ASP A N 1
ATOM 1464 C CA . ASP A 1 198 ? 11.702 -8.231 -13.070 1.00 94.81 198 ASP A CA 1
ATOM 1465 C C . ASP A 1 198 ? 12.741 -8.053 -11.957 1.00 94.81 198 ASP A C 1
ATOM 1467 O O . ASP A 1 198 ? 12.991 -8.972 -11.173 1.00 94.81 198 ASP A O 1
ATOM 1471 N N . ALA A 1 199 ? 13.346 -6.866 -11.859 1.00 96.06 199 ALA A N 1
ATOM 1472 C CA . ALA A 1 199 ? 14.236 -6.519 -10.759 1.00 96.06 199 ALA A CA 1
ATOM 1473 C C . ALA A 1 199 ? 13.490 -6.498 -9.415 1.00 96.06 199 ALA A C 1
ATOM 1475 O O . ALA A 1 199 ? 13.997 -7.042 -8.434 1.00 96.06 199 ALA A O 1
ATOM 1476 N N . LEU A 1 200 ? 12.268 -5.955 -9.376 1.00 96.75 200 LEU A N 1
ATOM 1477 C CA . LEU A 1 200 ? 11.415 -6.012 -8.189 1.00 96.75 200 LEU A CA 1
ATOM 1478 C C . LEU A 1 200 ? 11.106 -7.463 -7.799 1.00 96.75 200 LEU A C 1
ATOM 1480 O O . LEU A 1 200 ? 11.313 -7.843 -6.648 1.00 96.75 200 LEU A O 1
ATOM 1484 N N . VAL A 1 201 ? 10.679 -8.294 -8.751 1.00 95.25 201 VAL A N 1
ATOM 1485 C CA . VAL A 1 201 ? 10.410 -9.724 -8.523 1.00 95.25 201 VAL A CA 1
ATOM 1486 C C . VAL A 1 201 ? 11.623 -10.410 -7.888 1.00 95.25 201 VAL A C 1
ATOM 1488 O O . VAL A 1 201 ? 11.477 -11.095 -6.878 1.00 95.25 201 VAL A O 1
ATOM 1491 N N . LYS A 1 202 ? 12.832 -10.161 -8.409 1.00 94.19 202 LYS A N 1
ATOM 1492 C CA . LYS A 1 202 ? 14.083 -10.726 -7.874 1.00 94.19 202 LYS A CA 1
ATOM 1493 C C . LYS A 1 202 ? 14.422 -10.264 -6.460 1.00 94.19 202 LYS A C 1
ATOM 1495 O O . LYS A 1 202 ? 15.078 -11.011 -5.747 1.00 94.19 202 LYS A O 1
ATOM 1500 N N . LEU A 1 203 ? 14.026 -9.056 -6.056 1.00 94.88 203 LEU A N 1
ATOM 1501 C CA . LEU A 1 203 ? 14.246 -8.542 -4.698 1.00 94.88 203 LEU A CA 1
ATOM 1502 C C . LEU A 1 203 ? 13.157 -8.994 -3.721 1.00 94.88 203 LEU A C 1
ATOM 1504 O O . LEU A 1 203 ? 13.413 -9.151 -2.529 1.00 94.88 203 LEU A O 1
ATOM 1508 N N . ALA A 1 204 ? 11.939 -9.212 -4.201 1.00 91.50 204 ALA A N 1
ATOM 1509 C CA . ALA A 1 204 ? 10.806 -9.582 -3.367 1.00 91.50 204 ALA A CA 1
ATOM 1510 C C . ALA A 1 204 ? 10.715 -11.100 -3.114 1.00 91.50 204 ALA A C 1
ATOM 1512 O O . ALA A 1 204 ? 10.193 -11.509 -2.080 1.00 91.50 204 ALA A O 1
ATOM 1513 N N . ILE A 1 205 ? 11.230 -11.930 -4.031 1.00 86.50 205 ILE A N 1
ATOM 1514 C CA . ILE A 1 205 ? 10.977 -13.381 -4.076 1.00 86.50 205 ILE A CA 1
ATOM 1515 C C . ILE A 1 205 ? 12.301 -14.169 -4.103 1.00 86.50 205 ILE A C 1
ATOM 1517 O O . ILE A 1 205 ? 13.210 -13.773 -4.833 1.00 86.50 205 ILE A O 1
ATOM 1521 N N . PRO A 1 206 ? 12.415 -15.315 -3.391 1.00 79.75 206 PRO A N 1
ATOM 1522 C CA . PRO A 1 206 ? 11.395 -15.958 -2.555 1.00 79.75 206 PRO A CA 1
ATOM 1523 C C . PRO A 1 206 ? 11.461 -15.507 -1.090 1.00 79.75 206 PRO A C 1
ATOM 1525 O O . PRO A 1 206 ? 12.520 -15.568 -0.473 1.00 79.75 206 PRO A O 1
ATOM 1528 N N . GLY A 1 207 ? 10.326 -15.138 -0.492 1.00 71.25 207 GLY A N 1
ATOM 1529 C CA . GLY A 1 207 ? 10.266 -14.830 0.940 1.00 71.25 207 GLY A CA 1
ATOM 1530 C C . GLY A 1 207 ? 9.071 -13.965 1.343 1.00 71.25 207 GLY A C 1
ATOM 1531 O O . GLY A 1 207 ? 8.314 -13.518 0.480 1.00 71.25 207 GLY A O 1
ATOM 1532 N N . PRO A 1 208 ? 8.868 -13.739 2.654 1.00 81.62 208 PRO A N 1
ATOM 1533 C CA . PRO A 1 208 ? 7.911 -12.751 3.121 1.00 81.62 208 PRO A CA 1
ATOM 1534 C C . PRO A 1 208 ? 8.415 -11.336 2.807 1.00 81.62 208 PRO A C 1
ATOM 1536 O O . PRO A 1 208 ? 9.556 -10.977 3.112 1.00 81.62 208 PRO A O 1
ATOM 1539 N N . VAL A 1 209 ? 7.531 -10.512 2.249 1.00 90.50 209 VAL A N 1
ATOM 1540 C CA . VAL A 1 209 ? 7.732 -9.071 2.093 1.00 90.50 209 VAL A CA 1
ATOM 1541 C C . VAL A 1 209 ? 6.979 -8.356 3.203 1.00 90.50 209 VAL A C 1
ATOM 1543 O O . VAL A 1 209 ? 5.809 -8.641 3.464 1.00 90.50 209 VAL A O 1
ATOM 1546 N N . PHE A 1 210 ? 7.652 -7.415 3.855 1.00 90.19 210 PHE A N 1
ATOM 1547 C CA . PHE A 1 210 ? 7.096 -6.575 4.904 1.00 90.19 210 PHE A CA 1
ATOM 1548 C C . PHE A 1 210 ? 7.143 -5.115 4.464 1.00 90.19 210 PHE A C 1
ATOM 1550 O O . PHE A 1 210 ? 8.195 -4.581 4.127 1.00 90.19 210 PHE A O 1
ATOM 1557 N N . CYS A 1 211 ? 5.999 -4.448 4.486 1.00 91.50 211 CYS A N 1
ATO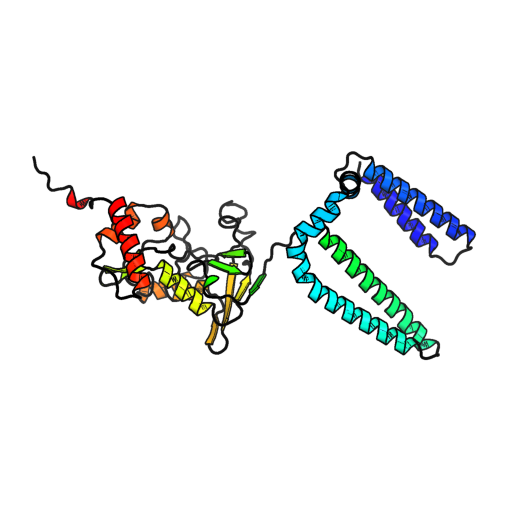M 1558 C CA . CYS A 1 211 ? 5.855 -3.052 4.106 1.00 91.50 211 CYS A CA 1
ATOM 1559 C C . CYS A 1 211 ? 5.287 -2.245 5.261 1.00 91.50 211 CYS A C 1
ATOM 1561 O O . CYS A 1 211 ? 4.407 -2.716 5.976 1.00 91.50 211 CYS A O 1
ATOM 1563 N N . HIS A 1 212 ? 5.741 -1.009 5.420 1.00 86.00 212 HIS A N 1
ATOM 1564 C CA . HIS A 1 212 ? 5.178 -0.076 6.385 1.00 86.00 212 HIS A CA 1
ATOM 1565 C C . HIS A 1 212 ? 5.084 1.331 5.802 1.00 86.00 212 HIS A C 1
ATOM 1567 O O . HIS A 1 212 ? 5.892 1.731 4.962 1.00 86.00 212 HIS A O 1
ATOM 1573 N N . THR A 1 213 ? 4.098 2.103 6.247 1.00 82.62 213 THR A N 1
ATOM 1574 C CA . THR A 1 213 ? 4.017 3.526 5.904 1.00 82.62 213 THR A CA 1
ATOM 1575 C C . THR A 1 213 ? 5.095 4.294 6.682 1.00 82.62 213 THR A C 1
ATOM 1577 O O . THR A 1 213 ? 5.101 4.218 7.913 1.00 82.62 213 THR A O 1
ATOM 1580 N N . PRO A 1 214 ? 6.004 5.040 6.022 1.00 74.31 214 PRO A N 1
ATOM 1581 C CA . PRO A 1 214 ? 7.058 5.778 6.714 1.00 74.31 214 PRO A CA 1
ATOM 1582 C C . PRO A 1 214 ? 6.505 6.832 7.683 1.00 74.31 214 PRO A C 1
ATOM 1584 O 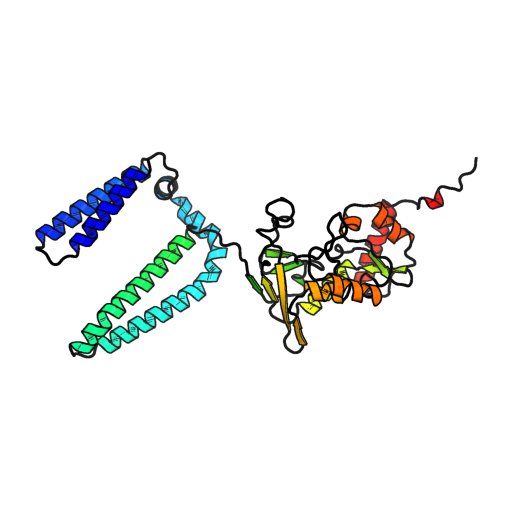O . PRO A 1 214 ? 5.603 7.608 7.347 1.00 74.31 214 PRO A O 1
ATOM 1587 N N . SER A 1 215 ? 7.076 6.896 8.885 1.00 61.22 215 SER A N 1
ATOM 1588 C CA . SER A 1 215 ? 6.768 7.921 9.887 1.00 61.22 215 SER A CA 1
ATOM 1589 C C . SER A 1 215 ? 7.085 9.320 9.342 1.00 61.22 215 SER A C 1
ATOM 1591 O O . SER A 1 215 ? 8.179 9.553 8.842 1.00 61.22 215 SER A O 1
ATOM 1593 N N . GLY A 1 216 ? 6.148 10.267 9.451 1.00 54.62 216 GLY A N 1
ATOM 1594 C CA . GLY A 1 216 ? 6.351 11.659 9.011 1.00 54.62 216 GLY A CA 1
ATOM 1595 C C . GLY A 1 216 ? 5.734 12.019 7.654 1.00 54.62 216 GLY A C 1
ATOM 1596 O O . GLY A 1 216 ? 5.497 13.204 7.412 1.00 54.62 216 GLY A O 1
ATOM 1597 N N . LEU A 1 217 ? 5.324 11.032 6.843 1.00 57.31 217 LEU A N 1
ATOM 1598 C CA . LEU A 1 217 ? 4.560 11.278 5.605 1.00 57.31 217 LEU A CA 1
ATOM 1599 C C . LEU A 1 217 ? 3.217 11.989 5.855 1.00 57.31 217 LEU A C 1
ATOM 1601 O O . LEU A 1 217 ? 2.688 12.656 4.972 1.00 57.31 217 LEU A O 1
ATOM 1605 N N . GLY A 1 218 ? 2.674 11.863 7.072 1.00 41.88 218 GLY A N 1
ATOM 1606 C CA . GLY A 1 218 ? 1.413 12.478 7.496 1.00 41.88 218 GLY A CA 1
ATOM 1607 C C . GLY A 1 218 ? 1.533 13.823 8.225 1.00 41.88 218 GLY A C 1
ATOM 1608 O O . GLY A 1 218 ? 0.498 14.392 8.560 1.00 41.88 218 GLY A O 1
ATOM 1609 N N . ALA A 1 219 ? 2.744 14.333 8.492 1.00 35.53 219 ALA A N 1
ATOM 1610 C CA . ALA A 1 219 ? 2.939 15.572 9.266 1.00 35.53 219 ALA A CA 1
ATOM 1611 C C . ALA A 1 219 ? 3.845 16.613 8.584 1.00 35.53 219 ALA A C 1
ATOM 1613 O O . ALA A 1 219 ? 3.644 17.802 8.798 1.00 35.53 219 ALA A O 1
ATOM 1614 N N . ALA A 1 220 ? 4.791 16.207 7.728 1.00 36.22 220 ALA A N 1
ATOM 1615 C CA . ALA A 1 220 ? 5.566 17.147 6.906 1.00 36.22 220 ALA A CA 1
ATOM 1616 C C . ALA A 1 220 ? 4.821 17.571 5.624 1.00 36.22 220 ALA A C 1
ATOM 1618 O O . ALA A 1 220 ? 5.184 18.551 4.982 1.00 36.22 220 ALA A O 1
ATOM 1619 N N . VAL A 1 221 ? 3.733 16.871 5.285 1.00 39.88 221 VAL A N 1
ATOM 1620 C CA . VAL A 1 221 ? 2.869 17.163 4.132 1.00 39.88 221 VAL A CA 1
ATOM 1621 C C . VAL A 1 221 ? 1.503 17.702 4.581 1.00 39.88 221 VAL A C 1
ATOM 1623 O O . VAL A 1 221 ? 0.460 17.421 3.997 1.00 39.88 221 VAL A O 1
ATOM 1626 N N . THR A 1 222 ? 1.458 18.524 5.627 1.00 30.36 222 THR A N 1
ATOM 1627 C CA . THR A 1 222 ? 0.261 19.316 5.983 1.00 30.36 222 THR A CA 1
ATOM 1628 C C . THR A 1 222 ? 0.130 20.580 5.124 1.00 30.36 222 THR A C 1
ATOM 1630 O O . THR A 1 222 ? -0.261 21.635 5.612 1.00 30.36 222 THR A O 1
ATOM 1633 N N . GLY A 1 223 ? 0.477 20.482 3.837 1.00 33.84 223 GLY A N 1
ATOM 1634 C CA . GLY A 1 223 ? 0.462 21.614 2.906 1.00 33.84 223 GLY A CA 1
ATOM 1635 C C . GLY A 1 223 ? 0.204 21.268 1.440 1.00 33.84 223 GLY A C 1
ATOM 1636 O O . GLY A 1 223 ? -0.237 22.142 0.704 1.00 33.84 223 GLY A O 1
ATOM 1637 N N . SER A 1 224 ? 0.394 20.016 1.007 1.00 36.88 224 SER A N 1
ATOM 1638 C CA . SER A 1 224 ? 0.100 19.625 -0.373 1.00 36.88 224 SER A CA 1
ATOM 1639 C C . SER A 1 224 ? -0.829 18.419 -0.406 1.00 36.88 224 SER A C 1
ATOM 1641 O O . SER A 1 224 ? -0.493 17.329 0.051 1.00 36.88 224 SER A O 1
ATOM 1643 N N . ALA A 1 225 ? -2.017 18.613 -0.977 1.00 38.62 225 ALA A N 1
ATOM 1644 C CA . ALA A 1 225 ? -3.015 17.573 -1.223 1.00 38.62 225 ALA A CA 1
ATOM 1645 C C . ALA A 1 225 ? -2.502 16.418 -2.118 1.00 38.62 225 ALA A C 1
ATOM 1647 O O . ALA A 1 225 ? -3.216 15.442 -2.321 1.00 38.62 225 ALA A O 1
ATOM 1648 N N . GLN A 1 226 ? -1.272 16.519 -2.630 1.00 42.25 226 GLN A N 1
ATOM 1649 C CA . GLN A 1 226 ? -0.672 15.647 -3.636 1.00 42.25 226 GLN A CA 1
ATOM 1650 C C . GLN A 1 226 ? -0.007 14.374 -3.086 1.00 42.25 226 GLN A C 1
ATOM 1652 O O . GLN A 1 226 ? 0.119 13.406 -3.826 1.00 42.25 226 GLN A O 1
ATOM 1657 N N . LEU A 1 227 ? 0.375 14.327 -1.802 1.00 44.69 227 LEU A N 1
ATOM 1658 C CA . LEU A 1 227 ? 0.970 13.121 -1.182 1.00 44.69 227 LEU A CA 1
ATOM 1659 C C . LEU A 1 227 ? -0.035 12.319 -0.336 1.00 44.69 227 LEU A C 1
ATOM 1661 O O . LEU A 1 227 ? 0.318 11.353 0.343 1.00 44.69 227 LEU A O 1
ATOM 1665 N N . LYS A 1 228 ? -1.315 12.701 -0.389 1.00 45.69 228 LYS A N 1
ATOM 1666 C CA . LYS A 1 228 ? -2.416 12.018 0.288 1.00 45.69 228 LYS A CA 1
ATOM 1667 C C . LYS A 1 228 ? -2.905 10.871 -0.595 1.00 45.69 228 LYS A C 1
ATOM 1669 O O . LYS A 1 228 ? -3.865 11.046 -1.326 1.00 45.69 228 LYS A O 1
ATOM 1674 N N . GLU A 1 229 ? -2.226 9.727 -0.499 1.00 51.16 229 GLU A N 1
ATOM 1675 C CA . GLU A 1 229 ? -2.489 8.512 -1.288 1.00 51.16 229 GLU A CA 1
ATOM 1676 C C . GLU A 1 229 ? -2.367 8.770 -2.793 1.00 51.16 229 GLU A C 1
ATOM 1678 O O . GLU A 1 229 ? -3.273 9.313 -3.420 1.00 51.16 229 GLU A O 1
ATOM 1683 N N . SER A 1 230 ? -1.246 8.362 -3.394 1.00 50.78 230 SER A N 1
ATOM 1684 C CA . SER A 1 230 ? -1.085 8.419 -4.849 1.00 50.78 230 SER A CA 1
ATOM 1685 C C . SER A 1 230 ? -2.216 7.594 -5.478 1.00 50.78 230 SER A C 1
ATOM 1687 O O . SER A 1 230 ? -2.210 6.368 -5.409 1.00 50.78 230 SER A O 1
ATOM 1689 N N . PHE A 1 231 ? -3.254 8.268 -5.980 1.00 54.34 231 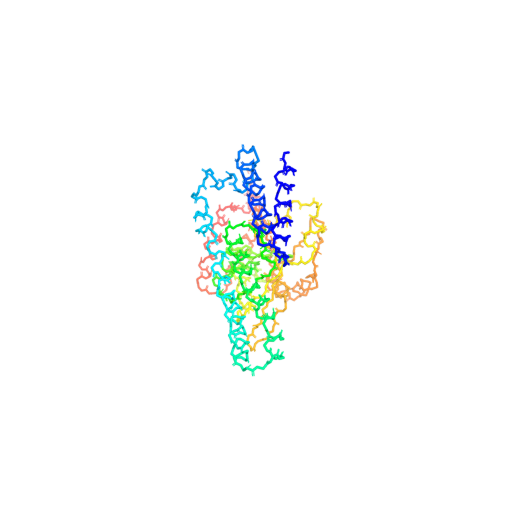PHE A N 1
ATOM 1690 C CA . PHE A 1 231 ? -4.446 7.664 -6.587 1.00 54.34 231 PHE A CA 1
ATOM 1691 C C . PHE A 1 231 ? -5.210 6.660 -5.696 1.00 54.34 231 PHE A C 1
ATOM 1693 O O . PHE A 1 231 ? -5.786 5.699 -6.198 1.00 54.34 231 PHE A O 1
ATOM 1700 N N . GLY A 1 232 ? -5.224 6.867 -4.373 1.00 63.56 232 GLY A N 1
ATOM 1701 C CA . GLY A 1 232 ? -5.895 5.959 -3.425 1.00 63.56 232 GLY A CA 1
ATOM 1702 C C . GLY A 1 232 ? -5.068 4.732 -3.021 1.00 63.56 232 GLY A C 1
ATOM 1703 O O . GLY A 1 232 ? -5.582 3.834 -2.355 1.00 63.56 232 GLY A O 1
ATOM 1704 N N . ARG A 1 233 ? -3.782 4.686 -3.400 1.00 76.94 233 ARG A N 1
ATOM 1705 C CA . ARG A 1 233 ? -2.835 3.634 -3.012 1.00 76.94 233 ARG A CA 1
ATOM 1706 C C . ARG A 1 233 ? -1.915 4.095 -1.871 1.00 76.94 233 ARG A C 1
ATOM 1708 O O . ARG A 1 233 ? -1.396 5.217 -1.926 1.00 76.94 233 ARG A O 1
ATOM 1715 N N . PRO A 1 234 ? -1.670 3.259 -0.842 1.00 82.56 234 PRO A N 1
ATOM 1716 C CA . PRO A 1 234 ? -0.728 3.587 0.227 1.00 82.56 234 PRO A CA 1
ATOM 1717 C C . PRO A 1 234 ? 0.712 3.727 -0.286 1.00 82.56 234 PRO A C 1
ATOM 1719 O O . PRO A 1 234 ? 1.184 2.873 -1.037 1.00 82.56 234 PRO A O 1
ATOM 1722 N N . LEU A 1 235 ? 1.415 4.769 0.171 1.00 85.81 235 LEU A N 1
ATOM 1723 C CA . LEU A 1 235 ? 2.868 4.903 0.015 1.00 85.81 235 LEU A CA 1
ATOM 1724 C C . LEU A 1 235 ? 3.574 4.151 1.149 1.00 85.81 235 LEU A C 1
ATOM 1726 O O . LEU A 1 235 ? 3.259 4.363 2.326 1.00 85.81 235 LEU A O 1
ATOM 1730 N N . VAL A 1 236 ? 4.520 3.280 0.807 1.00 89.19 236 VAL A N 1
ATOM 1731 C CA . VAL A 1 236 ? 5.181 2.379 1.760 1.00 89.19 236 VAL A CA 1
ATOM 1732 C C . VAL A 1 236 ? 6.684 2.264 1.515 1.00 89.19 236 VAL A C 1
ATOM 1734 O O . VAL A 1 236 ? 7.160 2.429 0.396 1.00 89.19 236 VAL A O 1
ATOM 1737 N N . ARG A 1 237 ? 7.434 1.931 2.566 1.00 91.12 237 ARG A N 1
ATOM 1738 C CA . ARG A 1 237 ? 8.764 1.320 2.457 1.00 91.12 237 ARG A CA 1
ATOM 1739 C C . ARG A 1 237 ? 8.619 -0.175 2.693 1.00 91.12 237 ARG A C 1
ATOM 1741 O O . ARG A 1 237 ? 7.952 -0.575 3.649 1.00 91.12 237 ARG A O 1
ATOM 1748 N N . CYS A 1 238 ? 9.234 -0.977 1.835 1.00 93.69 238 CYS A N 1
ATOM 1749 C CA . CYS A 1 238 ? 9.157 -2.430 1.897 1.00 93.69 238 CYS A CA 1
ATOM 1750 C C . CYS A 1 238 ? 10.545 -3.045 1.996 1.00 93.69 238 CYS A C 1
ATOM 1752 O O . CYS A 1 238 ? 11.469 -2.579 1.335 1.00 93.69 238 CYS A O 1
ATOM 1754 N N . GLY A 1 239 ? 10.656 -4.112 2.776 1.00 94.19 239 GLY A N 1
ATOM 1755 C CA . GLY A 1 239 ? 11.794 -5.015 2.777 1.00 94.19 239 GLY A CA 1
ATOM 1756 C C . GLY A 1 239 ? 11.342 -6.451 2.535 1.00 94.19 239 GLY A C 1
ATOM 1757 O O . GLY A 1 239 ? 10.150 -6.761 2.586 1.00 94.19 239 GLY A O 1
ATOM 1758 N N . SER A 1 240 ? 12.297 -7.328 2.266 1.00 92.69 240 SER A N 1
ATOM 1759 C CA . SER A 1 240 ? 12.081 -8.765 2.117 1.00 92.69 240 SER A CA 1
ATOM 1760 C C . SER A 1 240 ? 13.122 -9.542 2.918 1.00 92.69 240 SER A C 1
ATOM 1762 O O . SER A 1 240 ? 14.225 -9.055 3.175 1.00 92.69 240 SER A O 1
ATOM 1764 N N . ASP A 1 241 ? 12.768 -10.752 3.335 1.00 83.88 241 ASP A N 1
ATOM 1765 C CA . ASP A 1 241 ? 13.721 -11.717 3.888 1.00 83.88 241 ASP A CA 1
ATOM 1766 C C . ASP A 1 241 ? 13.791 -12.926 2.960 1.00 83.88 241 ASP A C 1
ATOM 1768 O O . ASP A 1 241 ? 12.900 -13.780 2.965 1.00 83.88 241 ASP A O 1
ATOM 1772 N N . GLN A 1 242 ? 14.817 -12.964 2.107 1.00 77.25 242 GLN A N 1
ATOM 1773 C CA . GLN A 1 242 ? 14.946 -14.031 1.132 1.00 77.25 242 GLN A CA 1
ATOM 1774 C C . GLN A 1 242 ? 15.640 -15.235 1.751 1.00 77.25 242 GLN A C 1
ATOM 1776 O O . GLN A 1 242 ? 16.831 -15.193 2.090 1.00 77.25 242 GLN A O 1
ATOM 1781 N N . GLN A 1 243 ? 14.915 -16.349 1.846 1.00 62.84 243 GLN A N 1
ATOM 1782 C CA . GLN A 1 243 ? 15.483 -17.591 2.364 1.00 62.84 243 GLN A CA 1
ATOM 1783 C C . GLN A 1 243 ? 16.709 -18.006 1.537 1.00 62.84 243 GLN A C 1
ATOM 1785 O O . GLN A 1 243 ? 16.599 -18.332 0.358 1.00 62.84 243 GLN A O 1
ATOM 1790 N N . GLY A 1 244 ? 17.887 -18.005 2.169 1.00 65.19 244 GLY A N 1
ATOM 1791 C CA . GLY A 1 244 ? 19.152 -18.423 1.554 1.00 65.19 244 GLY A CA 1
ATOM 1792 C C . GLY A 1 244 ? 19.900 -17.350 0.750 1.00 65.19 244 GLY A C 1
ATOM 1793 O O . GLY A 1 244 ? 21.050 -17.594 0.396 1.00 65.19 244 GLY A O 1
ATOM 1794 N N . TYR A 1 245 ? 19.306 -16.173 0.519 1.00 72.12 245 TYR A N 1
ATOM 1795 C CA . TYR A 1 245 ? 19.927 -15.061 -0.227 1.00 72.12 245 TYR A CA 1
ATOM 1796 C C . TYR A 1 245 ? 20.154 -13.805 0.628 1.00 72.12 245 TYR A C 1
ATOM 1798 O O . TYR A 1 245 ? 20.960 -12.951 0.263 1.00 72.12 245 TYR A O 1
ATOM 1806 N N . GLY A 1 246 ? 19.530 -13.739 1.808 1.00 78.69 246 GLY A N 1
ATOM 1807 C CA . GLY A 1 246 ? 19.673 -12.643 2.762 1.00 78.69 246 GLY A CA 1
ATOM 1808 C C . GLY A 1 246 ? 18.484 -11.684 2.736 1.00 78.69 246 GLY A C 1
ATOM 1809 O O . GLY A 1 246 ? 17.603 -11.765 1.884 1.00 78.69 246 GLY A O 1
ATOM 1810 N N . ALA A 1 247 ? 18.446 -10.773 3.703 1.00 86.50 247 ALA A N 1
ATOM 1811 C CA . ALA A 1 247 ? 17.388 -9.777 3.784 1.00 86.50 247 ALA A CA 1
ATOM 1812 C C . ALA A 1 247 ? 17.693 -8.574 2.883 1.00 86.50 247 ALA A C 1
ATOM 1814 O O . ALA A 1 247 ? 18.823 -8.082 2.866 1.00 86.50 247 ALA A O 1
ATOM 1815 N N . VAL A 1 248 ? 16.670 -8.060 2.198 1.00 93.62 248 VAL A N 1
ATOM 1816 C CA . VAL A 1 248 ? 16.683 -6.755 1.527 1.00 93.62 248 VAL A CA 1
ATOM 1817 C C . VAL A 1 248 ? 15.941 -5.770 2.435 1.00 93.62 248 VAL A C 1
ATOM 1819 O O . VAL A 1 248 ? 14.714 -5.811 2.499 1.00 93.62 248 VAL A O 1
ATOM 1822 N N . PRO A 1 249 ? 16.634 -4.876 3.167 1.00 89.88 249 PRO A N 1
ATOM 1823 C CA . PRO A 1 249 ? 15.975 -4.005 4.144 1.00 89.88 249 PRO A CA 1
ATOM 1824 C C . PRO A 1 249 ? 15.066 -2.943 3.512 1.00 89.88 249 PRO A C 1
ATOM 1826 O O . PRO A 1 249 ? 14.082 -2.536 4.124 1.00 89.88 249 PRO A O 1
ATOM 1829 N N . ASP A 1 250 ? 15.419 -2.483 2.308 1.00 94.12 250 ASP A N 1
ATOM 1830 C CA . ASP A 1 250 ? 14.680 -1.477 1.546 1.00 94.12 250 ASP A CA 1
ATOM 1831 C C . ASP A 1 250 ? 14.745 -1.820 0.048 1.00 94.12 250 ASP A C 1
ATOM 1833 O O . ASP A 1 250 ? 15.778 -1.660 -0.606 1.00 94.12 250 ASP A O 1
ATOM 1837 N N . ILE A 1 251 ? 13.635 -2.338 -0.479 1.00 96.19 251 ILE A N 1
ATOM 1838 C CA . ILE A 1 251 ? 13.494 -2.761 -1.877 1.00 96.19 251 ILE A CA 1
ATOM 1839 C C . ILE A 1 251 ? 13.591 -1.559 -2.820 1.00 96.19 251 ILE A C 1
ATOM 1841 O O . ILE A 1 251 ? 14.237 -1.660 -3.860 1.00 96.19 251 ILE A O 1
ATOM 1845 N N . ALA A 1 252 ? 13.001 -0.414 -2.462 1.00 95.50 252 ALA A N 1
ATOM 1846 C CA . ALA A 1 252 ? 13.030 0.783 -3.301 1.00 95.50 252 ALA A CA 1
ATOM 1847 C C . ALA A 1 252 ? 14.462 1.310 -3.447 1.00 95.50 252 ALA A C 1
ATOM 1849 O O . ALA A 1 252 ? 14.916 1.563 -4.563 1.00 95.50 252 ALA A O 1
ATOM 1850 N N . ARG A 1 253 ? 15.212 1.364 -2.339 1.00 95.75 253 ARG A N 1
ATOM 1851 C CA . ARG A 1 253 ? 16.650 1.671 -2.358 1.00 95.75 253 ARG A CA 1
ATOM 1852 C C . ARG A 1 253 ? 17.424 0.710 -3.258 1.00 95.75 253 ARG A C 1
ATOM 1854 O O . ARG A 1 253 ? 18.236 1.148 -4.066 1.00 95.75 253 ARG A O 1
ATOM 1861 N N . ALA A 1 254 ? 17.181 -0.594 -3.123 1.00 96.62 254 ALA A N 1
ATOM 1862 C CA . ALA A 1 254 ? 17.874 -1.605 -3.917 1.00 96.62 254 ALA A CA 1
ATOM 1863 C C . ALA A 1 254 ? 17.565 -1.475 -5.420 1.00 96.62 254 ALA A C 1
ATOM 1865 O O . ALA A 1 254 ? 18.465 -1.616 -6.245 1.00 96.62 254 ALA A O 1
ATOM 1866 N N . LEU A 1 255 ? 16.323 -1.144 -5.786 1.00 97.62 255 LEU A N 1
ATOM 1867 C CA . LEU A 1 255 ? 15.949 -0.857 -7.172 1.00 97.62 255 LEU A CA 1
ATOM 1868 C C . LEU A 1 255 ? 16.690 0.360 -7.726 1.00 97.62 255 LEU A C 1
ATOM 1870 O O . LEU A 1 255 ? 17.198 0.290 -8.843 1.00 97.62 255 LEU A O 1
ATOM 1874 N N . VAL A 1 256 ? 16.800 1.444 -6.952 1.00 96.94 256 VAL A N 1
ATOM 1875 C CA . VAL A 1 256 ? 17.586 2.628 -7.342 1.00 96.94 256 VAL A CA 1
ATOM 1876 C C . VAL A 1 256 ? 19.059 2.261 -7.522 1.00 96.94 256 VAL A C 1
ATOM 1878 O O . VAL A 1 256 ? 19.652 2.616 -8.535 1.00 96.94 256 VAL A O 1
ATOM 1881 N N . ALA A 1 257 ? 19.632 1.490 -6.595 1.00 96.88 257 ALA A N 1
ATOM 1882 C CA . ALA A 1 257 ? 21.031 1.065 -6.656 1.00 96.88 257 ALA A CA 1
ATOM 1883 C C . ALA A 1 257 ? 21.344 0.192 -7.883 1.00 96.88 257 ALA A C 1
ATOM 1885 O O . ALA A 1 257 ? 22.446 0.250 -8.416 1.00 96.88 257 ALA A O 1
ATOM 1886 N N . MET A 1 258 ? 20.380 -0.603 -8.354 1.00 96.56 258 MET A N 1
ATOM 1887 C CA . MET A 1 258 ? 20.503 -1.375 -9.598 1.00 96.56 258 MET A CA 1
ATOM 1888 C C . MET A 1 258 ? 20.153 -0.561 -10.855 1.00 96.56 258 MET A C 1
ATOM 1890 O O . MET A 1 258 ? 20.195 -1.094 -11.964 1.00 96.56 258 MET A O 1
ATOM 1894 N N . GLY A 1 259 ? 19.779 0.709 -10.691 1.00 96.44 259 GLY A N 1
ATOM 1895 C CA . GLY A 1 259 ? 19.362 1.589 -11.771 1.00 96.44 259 GLY A CA 1
ATOM 1896 C C . GLY A 1 259 ? 18.000 1.237 -12.361 1.00 96.44 259 GLY A C 1
ATOM 1897 O O . GLY A 1 259 ? 17.786 1.546 -13.517 1.00 96.44 259 GLY A O 1
ATOM 1898 N N . TYR A 1 260 ? 17.089 0.581 -11.637 1.00 97.06 260 TYR A N 1
ATOM 1899 C CA . TYR A 1 260 ? 15.751 0.192 -12.126 1.00 97.06 260 TYR A CA 1
ATOM 1900 C C . TYR A 1 260 ? 14.598 1.033 -11.566 1.00 97.06 260 TYR A C 1
ATOM 1902 O O . TYR A 1 260 ? 13.450 0.846 -11.960 1.00 97.06 260 TYR A O 1
ATOM 1910 N N . ALA A 1 261 ? 14.891 1.981 -10.682 1.00 95.56 261 ALA A N 1
ATOM 1911 C CA . ALA A 1 261 ? 13.938 2.980 -10.225 1.00 95.56 261 ALA A CA 1
ATOM 1912 C C . ALA A 1 261 ? 14.614 4.349 -10.168 1.00 95.56 261 ALA A C 1
ATOM 1914 O O . ALA A 1 261 ? 15.815 4.450 -9.912 1.00 95.56 261 ALA A O 1
ATOM 1915 N N . TYR A 1 262 ? 13.839 5.404 -10.397 1.00 91.44 262 TYR A N 1
ATOM 1916 C CA . TYR A 1 262 ? 14.328 6.773 -10.348 1.00 91.44 262 TYR A CA 1
ATOM 1917 C C . TYR A 1 262 ? 13.812 7.451 -9.074 1.00 91.44 262 TYR A C 1
ATOM 1919 O O . TYR A 1 262 ? 12.598 7.483 -8.867 1.00 91.44 262 TYR A O 1
ATOM 1927 N N . PRO A 1 263 ? 14.676 7.991 -8.194 1.00 91.00 263 PRO A N 1
ATOM 1928 C CA . PRO A 1 263 ? 14.206 8.743 -7.038 1.00 91.00 263 PRO A CA 1
ATOM 1929 C C . PRO A 1 263 ? 13.337 9.922 -7.469 1.00 91.00 263 PRO A C 1
ATOM 1931 O O . PRO A 1 263 ? 13.670 10.632 -8.416 1.00 91.00 263 PRO A O 1
ATOM 1934 N N . TYR A 1 264 ? 12.235 10.142 -6.759 1.00 83.06 264 TYR A N 1
ATOM 1935 C CA . TYR A 1 264 ? 11.379 11.291 -7.009 1.00 83.06 264 TYR A CA 1
ATOM 1936 C C . TYR A 1 264 ? 12.149 12.590 -6.745 1.00 83.06 264 TYR A C 1
ATOM 1938 O O . TYR A 1 264 ? 12.691 12.793 -5.654 1.00 83.06 264 TYR A O 1
ATOM 1946 N N . GLU A 1 265 ? 12.160 13.465 -7.745 1.00 79.62 265 GLU A N 1
ATOM 1947 C CA . GLU A 1 265 ? 12.711 14.812 -7.659 1.00 79.62 265 GLU A CA 1
ATOM 1948 C C . GLU A 1 265 ? 11.569 15.817 -7.547 1.00 79.62 265 GLU A C 1
ATOM 1950 O O . GLU A 1 265 ? 10.600 15.773 -8.310 1.00 79.62 265 GLU A O 1
ATOM 1955 N N . SER A 1 266 ? 11.687 16.740 -6.597 1.00 68.81 266 SER A N 1
ATOM 1956 C CA . SER A 1 266 ? 10.812 17.903 -6.537 1.00 68.81 266 SER A CA 1
ATOM 1957 C C . SER A 1 266 ? 10.976 18.759 -7.807 1.00 68.81 266 SER A C 1
ATOM 1959 O O . SER A 1 266 ? 11.979 18.633 -8.515 1.00 68.81 266 SER A O 1
ATOM 1961 N N . PRO A 1 267 ? 10.036 19.674 -8.111 1.00 68.44 267 PRO A N 1
ATOM 1962 C CA . PRO A 1 267 ? 10.184 20.603 -9.234 1.00 68.44 267 PRO A CA 1
ATOM 1963 C C . PRO A 1 267 ? 11.490 21.417 -9.217 1.00 68.44 267 PRO A C 1
ATOM 1965 O O . PRO A 1 267 ? 11.971 21.814 -10.275 1.00 68.44 267 PRO A O 1
ATOM 1968 N N . ASP A 1 268 ? 12.079 21.620 -8.034 1.00 72.00 268 ASP A N 1
ATOM 1969 C CA . ASP A 1 268 ? 13.360 22.311 -7.842 1.00 72.00 268 ASP A CA 1
ATOM 1970 C C . ASP A 1 268 ? 14.582 21.381 -8.027 1.00 72.00 268 ASP A C 1
ATOM 1972 O O . ASP A 1 268 ? 15.718 21.784 -7.780 1.00 72.00 268 ASP A O 1
ATOM 1976 N N . GLY A 1 269 ? 14.365 20.128 -8.448 1.00 67.94 269 GLY A N 1
ATOM 1977 C CA . GLY A 1 269 ? 15.403 19.119 -8.681 1.00 67.94 269 GLY A CA 1
ATOM 1978 C C . GLY A 1 269 ? 15.950 18.475 -7.406 1.00 67.94 269 GLY A C 1
ATOM 1979 O O . GLY A 1 269 ? 17.027 17.880 -7.427 1.00 67.94 269 GLY A O 1
ATOM 1980 N N . VAL A 1 270 ? 15.248 18.608 -6.276 1.00 70.38 270 VAL A N 1
ATOM 1981 C CA . VAL A 1 270 ? 15.693 18.068 -4.985 1.00 70.38 270 VAL A CA 1
ATOM 1982 C C . VAL A 1 270 ? 15.124 16.668 -4.789 1.00 70.38 270 VAL A C 1
ATOM 1984 O O . VAL A 1 270 ? 13.912 16.471 -4.836 1.00 70.38 270 VAL A O 1
ATOM 1987 N N . ILE A 1 271 ? 15.994 15.696 -4.516 1.00 74.69 271 ILE A N 1
ATOM 1988 C CA . ILE A 1 271 ? 15.578 14.360 -4.080 1.00 74.69 271 ILE A CA 1
ATOM 1989 C C . ILE A 1 271 ? 15.185 14.454 -2.602 1.00 74.69 271 ILE A C 1
ATOM 1991 O O . ILE A 1 271 ? 16.031 14.659 -1.735 1.00 74.69 271 ILE A O 1
ATOM 1995 N N . GLU A 1 272 ? 13.892 14.320 -2.309 1.00 67.88 272 GLU A N 1
ATOM 1996 C CA . GLU A 1 272 ? 13.330 14.478 -0.953 1.00 67.88 272 GLU A CA 1
ATOM 1997 C C . GLU A 1 272 ? 13.508 13.229 -0.060 1.00 67.88 272 GLU A C 1
ATOM 1999 O O . GLU A 1 272 ? 12.948 13.141 1.034 1.00 67.88 272 GLU A O 1
ATOM 2004 N N . ASN A 1 273 ? 14.284 12.246 -0.520 1.00 78.75 273 ASN A N 1
ATOM 2005 C CA . ASN A 1 273 ? 14.547 10.987 0.170 1.00 78.75 273 ASN A CA 1
ATOM 2006 C C . ASN A 1 273 ? 16.048 10.686 0.310 1.00 78.75 273 ASN A C 1
ATOM 2008 O O . ASN A 1 273 ? 16.913 11.422 -0.155 1.00 78.75 273 ASN A O 1
ATOM 2012 N N . ASP A 1 274 ? 16.341 9.573 0.974 1.00 84.75 274 ASP A N 1
ATOM 2013 C CA . ASP A 1 274 ? 17.675 9.077 1.289 1.00 84.75 274 ASP A CA 1
ATOM 2014 C C . ASP A 1 274 ? 18.255 8.125 0.221 1.00 84.75 274 ASP A C 1
ATOM 2016 O O . ASP A 1 274 ? 19.063 7.268 0.577 1.00 84.75 274 ASP A O 1
ATOM 2020 N N . TYR A 1 275 ? 17.846 8.252 -1.055 1.00 91.69 275 TYR A N 1
ATOM 2021 C CA . TYR A 1 275 ? 18.295 7.404 -2.183 1.00 91.69 275 TYR A CA 1
ATOM 2022 C C . TYR A 1 275 ? 19.218 8.115 -3.193 1.00 91.69 275 TYR A C 1
ATOM 2024 O O . TYR A 1 275 ? 19.558 7.565 -4.244 1.00 91.69 275 TYR A O 1
ATOM 2032 N N . ALA A 1 276 ? 19.608 9.365 -2.922 1.00 90.88 276 ALA A N 1
ATOM 2033 C CA . ALA A 1 276 ? 20.496 10.126 -3.804 1.00 90.88 276 ALA A CA 1
ATOM 2034 C C . ALA A 1 276 ? 21.880 9.467 -4.032 1.00 90.88 276 ALA A C 1
ATOM 2036 O O . ALA A 1 276 ? 22.338 9.484 -5.177 1.00 90.88 276 ALA A O 1
ATOM 2037 N N . PRO A 1 27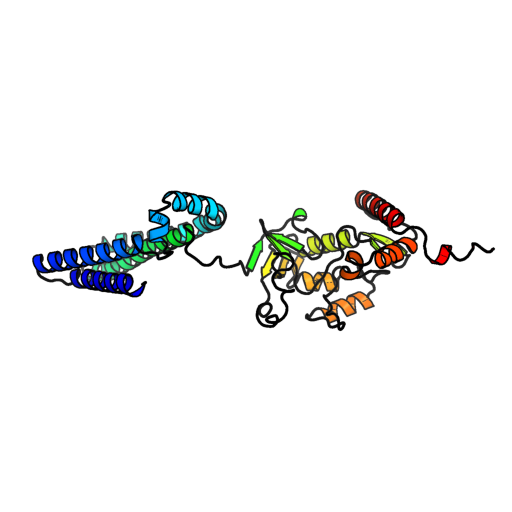7 ? 22.548 8.876 -3.015 1.00 93.81 277 PRO A N 1
ATOM 2038 C CA . PRO A 1 277 ? 23.822 8.181 -3.218 1.00 93.81 277 PRO A CA 1
ATOM 2039 C C . PRO A 1 277 ? 23.704 7.000 -4.185 1.00 93.81 277 PRO A C 1
ATOM 2041 O O . PRO A 1 277 ? 24.479 6.898 -5.128 1.00 93.81 277 PRO A O 1
ATOM 2044 N N . GLU A 1 278 ? 22.684 6.160 -4.012 1.00 96.19 278 GLU A N 1
ATOM 2045 C CA . GLU A 1 278 ? 22.460 4.971 -4.834 1.00 96.19 278 GLU A CA 1
ATOM 2046 C C . GLU A 1 278 ? 22.192 5.338 -6.295 1.00 96.19 278 GLU A C 1
ATOM 2048 O O . GLU A 1 278 ? 22.700 4.684 -7.205 1.00 96.19 278 GLU A O 1
ATOM 2053 N N . LYS A 1 279 ? 21.446 6.425 -6.531 1.00 94.12 279 LYS A N 1
ATOM 2054 C CA . LYS A 1 279 ? 21.248 6.968 -7.880 1.00 94.12 279 LYS A CA 1
ATOM 2055 C C . LYS A 1 279 ? 22.575 7.409 -8.489 1.00 94.12 279 LYS A C 1
ATOM 2057 O O . LYS A 1 279 ? 22.843 7.109 -9.648 1.00 94.12 279 LYS A O 1
ATOM 2062 N N . GLN A 1 280 ? 23.388 8.144 -7.732 1.00 94.31 280 GLN A N 1
ATOM 2063 C CA . GLN A 1 280 ? 24.668 8.645 -8.222 1.00 94.31 280 GLN A CA 1
ATOM 2064 C C . GLN A 1 280 ? 25.603 7.493 -8.606 1.00 94.31 280 GLN A C 1
ATOM 2066 O O . GLN A 1 280 ? 26.221 7.544 -9.669 1.00 94.31 280 GLN A O 1
ATOM 2071 N N . ASP A 1 281 ? 25.655 6.443 -7.788 1.00 96.38 281 ASP A N 1
ATOM 2072 C CA . ASP A 1 281 ? 26.450 5.247 -8.064 1.00 96.38 281 ASP A CA 1
ATOM 2073 C C . ASP A 1 281 ? 25.950 4.515 -9.319 1.00 96.38 281 ASP A C 1
ATOM 2075 O O . ASP A 1 281 ? 26.754 4.157 -10.181 1.00 96.38 281 ASP A O 1
ATOM 2079 N N . ALA A 1 282 ? 24.630 4.359 -9.480 1.00 96.50 282 ALA A N 1
ATOM 2080 C CA . ALA A 1 282 ? 24.040 3.730 -10.663 1.00 96.50 282 ALA A CA 1
ATOM 2081 C C . ALA A 1 282 ? 24.283 4.537 -11.953 1.00 96.50 282 ALA A C 1
ATOM 2083 O O . ALA A 1 282 ? 24.524 3.953 -13.011 1.00 96.50 282 ALA A O 1
ATOM 2084 N N . VAL A 1 283 ? 24.263 5.873 -11.867 1.00 94.50 283 VAL A N 1
ATOM 2085 C CA . VAL A 1 283 ? 24.610 6.775 -12.977 1.00 94.50 283 VAL A CA 1
ATOM 2086 C C . VAL A 1 283 ? 26.080 6.628 -13.362 1.00 94.50 283 VAL A C 1
ATOM 2088 O O . VAL A 1 283 ? 26.380 6.482 -14.541 1.00 94.50 283 VAL A O 1
ATOM 2091 N N . ILE A 1 284 ? 26.995 6.642 -12.386 1.00 96.19 284 ILE A N 1
ATOM 2092 C CA . ILE A 1 284 ? 28.441 6.493 -12.631 1.00 96.19 284 ILE A CA 1
ATOM 2093 C C . ILE A 1 284 ? 28.760 5.122 -13.234 1.00 96.19 284 ILE A C 1
ATOM 2095 O O . ILE A 1 284 ? 29.636 5.016 -14.089 1.00 96.19 284 ILE A O 1
ATOM 2099 N N . ALA A 1 285 ? 28.069 4.077 -12.780 1.00 96.25 285 ALA A N 1
ATOM 2100 C CA . ALA A 1 285 ? 28.259 2.718 -13.266 1.00 96.25 285 ALA A CA 1
ATOM 2101 C C . ALA A 1 285 ? 27.570 2.441 -14.614 1.00 96.25 285 ALA A C 1
ATOM 2103 O O . ALA A 1 285 ? 27.776 1.364 -15.168 1.00 96.25 285 ALA A O 1
ATOM 2104 N N . GLU A 1 286 ? 26.761 3.376 -15.127 1.00 95.19 286 GLU A N 1
ATOM 2105 C CA . GLU A 1 286 ? 26.004 3.237 -16.379 1.00 95.19 286 GLU A CA 1
ATOM 2106 C C . GLU A 1 286 ? 25.138 1.961 -16.407 1.00 95.19 286 GLU A C 1
ATOM 2108 O O . GLU A 1 286 ? 25.092 1.225 -17.393 1.00 95.19 286 GLU A O 1
ATOM 2113 N N . ILE A 1 287 ? 24.446 1.670 -15.299 1.00 94.31 287 ILE A N 1
ATOM 2114 C CA . ILE A 1 287 ? 23.627 0.456 -15.144 1.00 94.31 287 ILE A CA 1
ATOM 2115 C C . ILE A 1 287 ? 22.124 0.739 -15.203 1.00 94.31 287 ILE A C 1
ATOM 2117 O O . ILE A 1 287 ? 21.649 1.832 -14.890 1.00 94.31 287 ILE A O 1
ATOM 2121 N N . GLY A 1 288 ? 21.358 -0.279 -15.601 1.00 93.31 288 GLY A N 1
ATOM 2122 C CA . GLY A 1 288 ? 19.899 -0.206 -15.683 1.00 93.31 288 GLY A CA 1
ATOM 2123 C C . GLY A 1 288 ? 19.439 0.898 -16.637 1.00 93.31 288 GLY A C 1
ATOM 2124 O O . GLY A 1 288 ? 19.875 0.968 -17.787 1.00 93.31 288 GLY A O 1
ATOM 2125 N N . LEU A 1 289 ? 18.581 1.786 -16.145 1.00 94.81 289 LEU A N 1
ATOM 2126 C CA . LEU A 1 289 ? 18.080 2.976 -16.835 1.00 94.81 289 LEU A CA 1
ATOM 2127 C C . LEU A 1 289 ? 19.202 3.943 -17.229 1.00 94.81 289 LEU A C 1
ATOM 2129 O O . LEU A 1 289 ? 19.050 4.703 -18.177 1.00 94.81 289 LEU A O 1
ATOM 2133 N N . HIS A 1 290 ? 20.342 3.907 -16.542 1.00 94.62 290 HIS A N 1
ATOM 2134 C CA . HIS A 1 290 ? 21.475 4.791 -16.811 1.00 94.62 290 HIS A CA 1
ATOM 2135 C C . HIS A 1 290 ? 22.460 4.230 -17.842 1.00 94.62 290 HIS A C 1
ATOM 2137 O O . HIS A 1 290 ? 23.459 4.876 -18.138 1.00 94.62 290 HIS A O 1
ATOM 2143 N N . SER A 1 291 ? 22.178 3.058 -18.418 1.00 92.69 291 SER A N 1
ATOM 2144 C CA . SER A 1 291 ? 23.028 2.440 -19.443 1.00 92.69 291 SER A CA 1
ATOM 2145 C C . SER A 1 291 ? 22.965 3.120 -20.810 1.00 92.69 291 SER A C 1
ATOM 2147 O O . SER A 1 291 ? 23.711 2.748 -21.701 1.00 92.69 291 SER A O 1
ATOM 2149 N N . GLY A 1 292 ? 22.108 4.116 -21.018 1.00 92.44 292 GLY A N 1
ATOM 2150 C CA . GLY A 1 292 ? 22.030 4.823 -22.291 1.00 92.44 292 GLY A CA 1
ATOM 2151 C C . GLY A 1 292 ? 21.024 5.961 -22.240 1.00 92.44 292 GLY A C 1
ATOM 2152 O O . GLY A 1 292 ? 21.111 6.840 -21.382 1.00 92.44 292 GLY A O 1
ATOM 2153 N N . VAL A 1 293 ? 20.072 5.974 -23.172 1.00 93.56 293 VAL A N 1
ATOM 2154 C CA . VAL A 1 293 ? 19.037 7.014 -23.221 1.00 93.56 293 VAL A CA 1
ATOM 2155 C C . VAL A 1 293 ? 17.835 6.583 -22.392 1.00 93.56 293 VAL A C 1
ATOM 2157 O O . VAL A 1 293 ? 17.138 5.625 -22.730 1.00 93.56 293 VAL A O 1
ATOM 2160 N N . PHE A 1 294 ? 17.562 7.351 -21.339 1.00 93.31 294 PHE A N 1
ATOM 2161 C CA . PHE A 1 294 ? 16.404 7.180 -20.473 1.00 93.31 294 PHE A CA 1
ATOM 2162 C C . PHE A 1 294 ? 15.630 8.486 -20.313 1.00 93.31 294 PHE A C 1
ATOM 2164 O O . PHE A 1 294 ? 16.186 9.533 -19.974 1.00 93.31 294 PHE A O 1
ATOM 2171 N N . THR A 1 295 ? 14.318 8.390 -20.509 1.00 93.12 295 THR A N 1
ATOM 2172 C CA . THR A 1 295 ? 13.364 9.465 -20.244 1.00 93.12 295 THR A CA 1
ATOM 2173 C C . THR A 1 295 ? 12.723 9.232 -18.872 1.00 93.12 295 THR A C 1
ATOM 2175 O O . THR A 1 295 ? 12.074 8.203 -18.696 1.00 93.12 295 THR A O 1
ATOM 2178 N N . PRO A 1 296 ? 12.835 10.160 -17.900 1.00 91.19 296 PRO A N 1
ATOM 2179 C CA . PRO A 1 296 ? 12.184 10.013 -16.595 1.00 91.19 296 PRO A CA 1
ATOM 2180 C C . PRO A 1 296 ? 10.677 9.713 -16.717 1.00 91.19 296 PRO A C 1
ATOM 2182 O O . PRO A 1 296 ? 10.034 10.289 -17.605 1.00 91.19 296 PRO A O 1
ATOM 2185 N N . PRO A 1 297 ? 10.071 8.891 -15.838 1.00 90.88 297 PRO A N 1
ATOM 2186 C CA . PRO A 1 297 ? 8.722 8.363 -16.077 1.00 90.88 297 PRO A CA 1
ATOM 2187 C C . PRO A 1 297 ? 7.649 9.464 -16.071 1.00 90.88 297 PRO A C 1
ATOM 2189 O O . PRO A 1 297 ? 6.714 9.450 -16.872 1.00 90.88 297 PRO A O 1
ATOM 2192 N N . THR A 1 298 ? 7.822 10.519 -15.265 1.00 86.25 298 THR A N 1
ATOM 2193 C CA . THR A 1 298 ? 6.987 11.735 -15.328 1.00 86.25 298 THR A CA 1
ATOM 2194 C C . THR A 1 298 ? 6.996 12.400 -16.708 1.00 86.25 298 THR A C 1
ATOM 2196 O O . THR A 1 298 ? 5.938 12.813 -17.185 1.00 86.25 298 THR A O 1
ATOM 2199 N N . LYS A 1 299 ? 8.153 12.495 -17.375 1.00 91.06 299 LYS A N 1
ATOM 2200 C CA . LYS A 1 299 ? 8.229 13.042 -18.740 1.00 91.06 299 LYS A CA 1
ATOM 2201 C C . LYS A 1 299 ? 7.624 12.074 -19.745 1.00 91.06 299 LYS A C 1
ATOM 2203 O O . LYS A 1 299 ? 6.828 12.488 -20.577 1.00 91.06 299 LYS A O 1
ATOM 2208 N N . TRP A 1 300 ? 7.927 10.782 -19.620 1.00 92.44 300 TRP A N 1
ATOM 2209 C CA . TRP A 1 300 ? 7.366 9.744 -20.484 1.00 92.44 300 TRP A CA 1
ATOM 2210 C C . TRP A 1 300 ? 5.828 9.760 -20.498 1.00 92.44 300 TRP A C 1
ATOM 2212 O O . TRP A 1 300 ? 5.216 9.711 -21.566 1.00 92.44 300 TRP A O 1
ATOM 2222 N N . ARG A 1 301 ? 5.197 9.906 -19.324 1.00 89.81 301 ARG A N 1
ATOM 2223 C CA . ARG A 1 301 ? 3.735 10.009 -19.183 1.00 89.81 301 ARG A CA 1
ATOM 2224 C C . ARG A 1 301 ? 3.140 11.241 -19.854 1.00 89.81 301 ARG A C 1
ATOM 2226 O O . ARG A 1 301 ? 2.082 11.149 -20.472 1.00 89.81 301 ARG A O 1
ATOM 2233 N N . ASN A 1 302 ? 3.787 12.393 -19.695 1.00 91.25 302 ASN A N 1
ATOM 2234 C CA . ASN A 1 302 ? 3.159 13.687 -19.964 1.00 91.25 302 ASN A CA 1
ATOM 2235 C C . ASN A 1 302 ? 3.618 14.343 -21.274 1.00 91.25 302 ASN A C 1
ATOM 2237 O O . ASN A 1 302 ? 2.940 15.233 -21.782 1.00 91.25 302 ASN A O 1
ATOM 2241 N N . GLU A 1 303 ? 4.740 13.908 -21.847 1.00 93.56 303 GLU A N 1
ATOM 2242 C CA . GLU A 1 303 ? 5.380 14.569 -22.984 1.00 93.56 303 GLU A CA 1
ATOM 2243 C C . GLU A 1 303 ? 5.498 13.601 -24.170 1.00 93.56 303 GLU A C 1
ATOM 2245 O O . GLU A 1 303 ? 6.332 12.697 -24.193 1.00 93.56 303 GLU A O 1
ATOM 2250 N N . LEU A 1 304 ? 4.665 13.792 -25.204 1.00 92.50 304 LEU A N 1
ATOM 2251 C CA . LEU A 1 304 ? 4.769 13.011 -26.446 1.00 92.50 304 LEU A CA 1
ATOM 2252 C C . LEU A 1 304 ? 6.146 13.177 -27.100 1.00 92.50 304 LEU A C 1
ATOM 2254 O O . LEU A 1 304 ? 6.741 12.183 -27.498 1.00 92.50 304 LEU A O 1
ATOM 2258 N N . GLN A 1 305 ? 6.674 14.402 -27.134 1.00 93.00 305 GLN A N 1
ATOM 2259 C CA . GLN A 1 305 ? 7.979 14.686 -27.730 1.00 93.00 305 GLN A CA 1
ATOM 2260 C C . GLN A 1 305 ? 9.101 13.856 -27.090 1.00 93.00 305 GLN A C 1
ATOM 2262 O O . GLN A 1 305 ? 9.882 13.240 -27.804 1.00 93.00 305 GLN A O 1
ATOM 2267 N N . ALA A 1 306 ? 9.117 13.749 -25.757 1.00 93.00 306 ALA A N 1
ATOM 2268 C CA . ALA A 1 306 ? 10.125 12.977 -25.035 1.00 93.00 306 ALA A CA 1
ATOM 2269 C C . ALA A 1 306 ? 10.071 11.469 -25.349 1.00 93.00 306 ALA A C 1
ATOM 2271 O O . ALA A 1 306 ? 11.090 10.785 -25.262 1.00 93.00 306 ALA A O 1
ATOM 2272 N N . ARG A 1 307 ? 8.897 10.940 -25.726 1.00 94.06 307 ARG A N 1
ATOM 2273 C CA . ARG A 1 307 ? 8.750 9.564 -26.234 1.00 94.06 307 ARG A CA 1
ATOM 2274 C C . ARG A 1 307 ? 9.261 9.442 -27.668 1.00 94.06 307 ARG A C 1
ATOM 2276 O O . ARG A 1 307 ? 9.953 8.482 -27.994 1.00 94.06 307 ARG A O 1
ATOM 2283 N N . CYS A 1 308 ? 8.953 10.426 -28.509 1.00 93.25 308 CYS A N 1
ATOM 2284 C CA . CYS A 1 308 ? 9.377 10.452 -29.907 1.00 93.25 308 CYS A CA 1
ATOM 2285 C C . CYS A 1 308 ? 10.891 10.571 -30.071 1.00 93.25 308 CYS A C 1
ATOM 2287 O O . CYS A 1 308 ? 11.454 9.904 -30.932 1.00 93.25 308 CYS A O 1
ATOM 2289 N N . ASP A 1 309 ? 11.561 11.339 -29.213 1.00 92.69 309 ASP A N 1
ATOM 2290 C CA . ASP A 1 309 ? 13.018 11.495 -29.249 1.00 92.69 309 ASP A CA 1
ATOM 2291 C C . ASP A 1 309 ? 13.755 10.164 -29.012 1.00 92.69 309 ASP A C 1
ATOM 2293 O O . ASP A 1 309 ? 14.796 9.913 -29.621 1.00 92.69 309 ASP A O 1
ATOM 2297 N N . VAL A 1 310 ? 13.200 9.286 -28.165 1.00 92.94 310 VAL A N 1
ATOM 2298 C CA . VAL A 1 310 ? 13.718 7.923 -27.948 1.00 92.94 310 VAL A CA 1
ATOM 2299 C C . VAL A 1 310 ? 13.533 7.085 -29.209 1.00 92.94 310 VAL A C 1
ATOM 2301 O O . VAL A 1 310 ? 14.466 6.433 -29.673 1.00 92.94 310 VAL A O 1
ATOM 2304 N N . VAL A 1 311 ? 12.334 7.131 -29.789 1.00 91.69 311 VAL A N 1
ATOM 2305 C CA . VAL A 1 311 ? 11.987 6.315 -30.953 1.00 91.69 311 VAL A CA 1
ATOM 2306 C C . VAL A 1 311 ? 12.768 6.740 -32.200 1.00 91.69 311 VAL A C 1
ATOM 2308 O O . VAL A 1 311 ? 13.298 5.900 -32.909 1.00 91.69 311 VAL A O 1
ATOM 2311 N N . TRP A 1 312 ? 12.954 8.030 -32.460 1.00 91.88 312 TRP A N 1
ATOM 2312 C CA . TRP A 1 312 ? 13.746 8.460 -33.620 1.00 91.88 312 TRP A CA 1
ATOM 2313 C C . TRP A 1 312 ? 15.243 8.153 -33.507 1.00 91.88 312 TRP A C 1
ATOM 2315 O O . TRP A 1 312 ? 15.962 8.253 -34.502 1.00 91.88 312 TRP A O 1
ATOM 2325 N N . ARG A 1 313 ? 15.727 7.805 -32.311 1.00 92.44 313 ARG A N 1
ATOM 2326 C CA . ARG A 1 313 ? 17.132 7.488 -32.052 1.00 92.44 313 ARG A CA 1
ATOM 2327 C C . ARG A 1 313 ? 17.435 5.987 -32.055 1.00 92.44 313 ARG A C 1
ATOM 2329 O O . ARG A 1 313 ? 18.604 5.633 -32.216 1.00 92.44 313 ARG A O 1
ATOM 2336 N N . HIS A 1 314 ? 16.432 5.122 -31.875 1.00 92.44 314 HIS A N 1
ATOM 2337 C CA . HIS A 1 314 ? 16.660 3.676 -31.792 1.00 92.44 314 HIS A CA 1
ATOM 2338 C C . HIS A 1 314 ? 17.284 3.134 -33.089 1.00 92.44 314 HIS A C 1
ATOM 2340 O O . HIS A 1 314 ? 16.977 3.592 -34.189 1.00 92.44 314 HIS A O 1
ATOM 2346 N N . LYS A 1 315 ? 18.199 2.167 -32.961 1.00 92.25 315 LYS A N 1
ATOM 2347 C CA . LYS A 1 315 ? 18.868 1.497 -34.096 1.00 92.25 315 LYS A CA 1
ATOM 2348 C C . LYS A 1 315 ? 18.385 0.065 -34.327 1.00 92.25 315 LYS A C 1
ATOM 2350 O O . LYS A 1 315 ? 18.878 -0.619 -35.224 1.00 92.25 315 LYS A O 1
ATOM 2355 N N . GLY A 1 316 ? 17.453 -0.396 -33.504 1.00 89.81 316 GLY A N 1
ATOM 2356 C CA . GLY A 1 316 ? 17.001 -1.777 -33.438 1.00 89.81 316 GLY A CA 1
ATOM 2357 C C . GLY A 1 316 ? 16.591 -2.153 -32.019 1.00 89.81 316 GLY A C 1
ATOM 2358 O O . GLY A 1 316 ? 16.604 -1.319 -31.116 1.00 89.81 316 GLY A O 1
ATOM 2359 N N . ILE A 1 317 ? 16.242 -3.422 -31.822 1.00 90.31 317 ILE A N 1
ATOM 2360 C CA . ILE A 1 317 ? 15.801 -3.969 -30.534 1.00 90.31 317 ILE A CA 1
ATOM 2361 C C . ILE A 1 317 ? 16.918 -4.824 -29.929 1.00 90.31 317 ILE A C 1
ATOM 2363 O O . ILE A 1 317 ? 17.529 -5.634 -30.628 1.00 90.31 317 ILE A O 1
ATOM 2367 N N . ALA A 1 318 ? 17.212 -4.629 -28.645 1.00 84.19 318 ALA A N 1
ATOM 2368 C CA . ALA A 1 318 ? 18.190 -5.429 -27.920 1.00 84.19 318 ALA A CA 1
ATOM 2369 C C . ALA A 1 318 ? 17.755 -6.906 -27.891 1.00 84.19 318 ALA A C 1
ATOM 2371 O O . ALA A 1 318 ? 16.573 -7.202 -27.737 1.00 84.19 318 ALA A O 1
ATOM 2372 N N . ASN A 1 319 ? 18.708 -7.839 -28.010 1.00 76.06 319 ASN A N 1
ATOM 2373 C CA . ASN A 1 319 ? 18.424 -9.278 -27.948 1.00 76.06 319 ASN A CA 1
ATOM 2374 C C . ASN A 1 319 ? 17.840 -9.648 -26.569 1.00 76.06 319 ASN A C 1
ATOM 2376 O O . ASN A 1 319 ? 18.589 -9.822 -25.606 1.00 76.06 319 ASN A O 1
ATOM 2380 N N . ALA A 1 320 ? 16.515 -9.754 -26.487 1.00 71.00 320 ALA A N 1
ATOM 2381 C CA . ALA A 1 320 ? 15.751 -10.103 -25.293 1.00 71.00 320 ALA A CA 1
ATOM 2382 C C . ALA A 1 320 ? 14.966 -11.413 -25.503 1.00 71.00 320 ALA A C 1
ATOM 2384 O O . ALA A 1 320 ? 15.116 -12.094 -26.521 1.00 71.00 320 ALA A O 1
ATOM 2385 N N . ASP A 1 321 ? 14.134 -11.779 -24.528 1.00 78.62 321 ASP A N 1
ATOM 2386 C CA . ASP A 1 321 ? 13.151 -12.855 -24.673 1.00 78.62 321 ASP A CA 1
ATOM 2387 C C . ASP A 1 321 ? 12.262 -12.613 -25.922 1.00 78.62 321 ASP A C 1
ATOM 2389 O O . ASP A 1 321 ? 11.850 -11.468 -26.153 1.00 78.62 321 ASP A O 1
ATOM 2393 N N . PRO A 1 322 ? 11.957 -13.626 -26.766 1.00 84.12 322 PRO A N 1
ATOM 2394 C CA . PRO A 1 322 ? 11.154 -13.424 -27.977 1.00 84.12 322 PRO A CA 1
ATOM 2395 C C . PRO A 1 322 ? 9.802 -12.747 -27.726 1.00 84.12 322 PRO A C 1
ATOM 2397 O O . PRO A 1 322 ? 9.380 -11.906 -28.518 1.00 84.12 322 PRO A O 1
ATOM 2400 N N . THR A 1 323 ? 9.146 -13.063 -26.607 1.00 83.12 323 THR A N 1
ATOM 2401 C CA . THR A 1 323 ? 7.872 -12.445 -26.215 1.00 83.12 323 THR A CA 1
ATOM 2402 C C . THR A 1 323 ? 8.012 -10.974 -25.822 1.00 83.12 323 THR A C 1
ATOM 2404 O O . THR A 1 323 ? 7.139 -10.169 -26.149 1.00 83.12 323 THR A O 1
ATOM 2407 N N . GLU A 1 324 ? 9.105 -10.599 -25.156 1.00 83.06 324 GLU A N 1
ATOM 2408 C CA . GLU A 1 324 ? 9.435 -9.197 -24.860 1.00 83.06 324 GLU A CA 1
ATOM 2409 C C . GLU A 1 324 ? 9.732 -8.429 -26.155 1.00 83.06 324 GLU A C 1
ATOM 2411 O O . GLU A 1 324 ? 9.199 -7.342 -26.371 1.00 83.06 324 GLU A O 1
ATOM 2416 N N . THR A 1 325 ? 10.501 -9.042 -27.060 1.00 86.81 325 THR A N 1
ATOM 2417 C CA . THR A 1 325 ? 10.861 -8.471 -28.368 1.00 86.81 325 THR A CA 1
ATOM 2418 C C . THR A 1 325 ? 9.621 -8.135 -29.200 1.00 86.81 325 THR A C 1
ATOM 2420 O O . THR A 1 325 ? 9.512 -7.026 -29.720 1.00 86.81 325 THR A O 1
ATOM 2423 N N . GLU A 1 326 ? 8.653 -9.054 -29.288 1.00 89.44 326 GLU A N 1
ATOM 2424 C CA . GLU A 1 326 ? 7.404 -8.835 -30.030 1.00 89.44 326 GLU A CA 1
ATOM 2425 C C . GLU A 1 326 ? 6.579 -7.677 -29.444 1.00 89.44 326 GLU A C 1
ATOM 2427 O O . GLU A 1 326 ? 6.119 -6.796 -30.175 1.00 89.44 326 GLU A O 1
ATOM 2432 N N . ARG A 1 327 ? 6.425 -7.628 -28.113 1.00 88.69 327 ARG A N 1
ATOM 2433 C CA . ARG A 1 327 ? 5.694 -6.541 -27.436 1.00 88.69 327 ARG A CA 1
ATOM 2434 C C . ARG A 1 327 ? 6.366 -5.191 -27.632 1.00 88.69 327 ARG A C 1
ATOM 2436 O O . ARG A 1 327 ? 5.682 -4.205 -27.914 1.00 88.69 327 ARG A O 1
ATOM 2443 N N . LEU A 1 328 ? 7.687 -5.155 -27.495 1.00 91.00 328 LEU A N 1
ATOM 2444 C CA . LEU A 1 328 ? 8.479 -3.950 -27.674 1.00 91.00 328 LEU A CA 1
ATOM 2445 C C . LEU A 1 328 ? 8.379 -3.440 -29.113 1.00 91.00 328 LEU A C 1
ATOM 2447 O O . LEU A 1 328 ? 8.177 -2.246 -29.319 1.00 91.00 328 LEU A O 1
ATOM 2451 N N . GLN A 1 329 ? 8.416 -4.335 -30.101 1.00 92.00 329 GLN A N 1
ATOM 2452 C CA . GLN A 1 329 ? 8.236 -3.966 -31.501 1.00 92.00 329 GLN A CA 1
ATOM 2453 C C . GLN A 1 329 ? 6.856 -3.343 -31.761 1.00 92.00 329 GLN A C 1
ATOM 2455 O O . GLN A 1 329 ? 6.771 -2.250 -32.318 1.00 92.00 329 GLN A O 1
ATOM 2460 N N . LEU A 1 330 ? 5.780 -3.955 -31.257 1.00 92.25 330 LEU A N 1
ATOM 2461 C CA . LEU A 1 330 ? 4.425 -3.391 -31.348 1.00 92.25 330 LEU A CA 1
ATOM 2462 C C . LEU A 1 330 ? 4.289 -2.035 -30.637 1.00 92.25 330 LEU A C 1
ATOM 2464 O O . LEU A 1 330 ? 3.443 -1.211 -30.995 1.00 92.25 330 LEU A O 1
ATOM 2468 N N . GLN A 1 331 ? 5.057 -1.807 -29.573 1.00 91.69 331 GLN A N 1
ATOM 2469 C CA . GLN A 1 331 ? 5.070 -0.534 -28.858 1.00 91.69 331 GLN A CA 1
ATOM 2470 C C . GLN A 1 331 ? 5.817 0.549 -29.646 1.00 91.69 331 GLN A C 1
ATOM 2472 O O . GLN A 1 331 ? 5.313 1.669 -29.752 1.00 91.69 331 GLN A O 1
ATOM 2477 N N . ILE A 1 332 ? 6.967 0.210 -30.237 1.00 92.62 332 ILE A N 1
ATOM 2478 C CA . ILE A 1 332 ? 7.728 1.091 -31.132 1.00 92.62 332 ILE A CA 1
ATOM 2479 C C . ILE A 1 332 ? 6.847 1.515 -32.307 1.00 92.62 332 ILE A C 1
ATOM 2481 O O . ILE A 1 332 ? 6.646 2.709 -32.503 1.00 92.62 332 ILE A O 1
ATOM 2485 N N . GLU A 1 333 ? 6.227 0.566 -33.012 1.00 92.44 333 GLU A N 1
ATOM 2486 C CA . GLU A 1 333 ? 5.358 0.850 -34.162 1.00 92.44 333 GLU A CA 1
ATOM 2487 C C . GLU A 1 333 ? 4.191 1.785 -33.791 1.00 92.44 333 GLU A C 1
ATOM 2489 O O . GLU A 1 333 ? 3.843 2.711 -34.530 1.00 92.44 333 GLU A O 1
ATOM 2494 N N . ARG A 1 334 ? 3.579 1.597 -32.614 1.00 92.50 334 ARG A N 1
ATOM 2495 C CA . ARG A 1 334 ? 2.516 2.491 -32.115 1.00 92.50 334 ARG A CA 1
ATOM 2496 C C . ARG A 1 334 ? 3.018 3.909 -31.853 1.00 92.50 334 ARG A C 1
ATOM 2498 O O . ARG A 1 334 ? 2.307 4.874 -32.157 1.00 92.50 334 ARG A O 1
ATOM 2505 N N . LEU A 1 335 ? 4.213 4.048 -31.287 1.00 91.25 335 LEU A N 1
ATOM 2506 C CA . LEU A 1 335 ? 4.808 5.354 -31.029 1.00 91.25 335 LEU A CA 1
ATOM 2507 C C . LEU A 1 335 ? 5.256 6.032 -32.324 1.00 91.25 335 LEU A C 1
ATOM 2509 O O . LEU A 1 335 ? 4.943 7.203 -32.496 1.00 91.25 335 LEU A O 1
ATOM 2513 N N . GLU A 1 336 ? 5.870 5.320 -33.269 1.00 91.81 336 GLU A N 1
ATOM 2514 C CA . GLU A 1 336 ? 6.242 5.856 -34.589 1.00 91.81 336 GLU A CA 1
ATOM 2515 C C . GLU A 1 336 ? 5.030 6.457 -35.314 1.00 91.81 336 GLU A C 1
ATOM 2517 O O . GLU A 1 336 ? 5.077 7.599 -35.779 1.00 91.81 336 GLU A O 1
ATOM 2522 N N . ASN A 1 337 ? 3.902 5.741 -35.304 1.00 91.62 337 ASN A N 1
ATOM 2523 C CA . ASN A 1 337 ? 2.638 6.231 -35.859 1.00 91.62 337 ASN A CA 1
ATOM 2524 C C . ASN A 1 337 ? 2.118 7.499 -35.159 1.00 91.62 337 ASN A C 1
ATOM 2526 O O . ASN A 1 337 ? 1.471 8.332 -35.791 1.00 91.62 337 ASN A O 1
ATOM 2530 N N . SER A 1 338 ? 2.393 7.652 -33.863 1.00 92.31 338 SER A N 1
ATOM 2531 C CA . SER A 1 338 ? 1.976 8.819 -33.071 1.00 92.31 338 SER A CA 1
ATOM 2532 C C . SER A 1 338 ? 2.923 10.013 -33.232 1.00 92.31 338 SER A C 1
ATOM 2534 O O . SER A 1 338 ? 2.493 11.160 -33.134 1.00 92.31 338 SER A O 1
ATOM 2536 N N . CYS A 1 339 ? 4.208 9.745 -33.458 1.00 90.94 339 CYS A N 1
ATOM 2537 C CA . CYS A 1 339 ? 5.275 10.737 -33.528 1.00 90.94 339 CYS A CA 1
ATOM 2538 C C . CYS A 1 339 ? 5.379 11.417 -34.893 1.00 90.94 339 CYS A C 1
ATOM 2540 O O . CYS A 1 339 ? 5.807 12.567 -34.975 1.00 90.94 339 CYS A O 1
ATOM 2542 N N . GLY A 1 340 ? 4.980 10.733 -35.967 1.00 81.94 340 GLY A N 1
ATOM 2543 C CA . GLY A 1 340 ? 5.171 11.240 -37.322 1.00 81.94 340 GLY A CA 1
ATOM 2544 C C . GLY A 1 340 ? 6.655 11.353 -37.694 1.00 81.94 340 GLY A C 1
ATOM 2545 O O . GLY A 1 340 ? 7.505 10.620 -37.185 1.00 81.94 340 GLY A O 1
ATOM 2546 N N . GLN A 1 341 ? 6.972 12.258 -38.623 1.00 75.81 341 GLN A N 1
ATOM 2547 C CA . GLN A 1 341 ? 8.342 12.457 -39.108 1.00 75.81 341 GLN A CA 1
ATOM 2548 C C . GLN A 1 341 ? 9.159 13.331 -38.140 1.00 75.81 341 GLN A C 1
ATOM 2550 O O . GLN A 1 341 ? 8.619 14.311 -37.618 1.00 75.81 341 GLN A O 1
ATOM 2555 N N . PRO A 1 342 ? 10.459 13.042 -37.936 1.00 71.75 342 PRO A N 1
ATOM 2556 C CA . PRO A 1 342 ? 11.318 13.872 -37.100 1.00 71.75 342 PRO A CA 1
ATOM 2557 C C . PRO A 1 342 ? 11.396 15.297 -37.658 1.00 71.75 342 PRO A C 1
ATOM 2559 O O . PRO A 1 342 ? 11.469 15.501 -38.870 1.00 71.75 342 PRO A O 1
ATOM 2562 N N . ALA A 1 343 ? 11.421 16.303 -36.779 1.00 62.03 343 ALA A N 1
ATOM 2563 C CA . ALA A 1 343 ? 11.446 17.719 -37.172 1.00 62.03 343 ALA A CA 1
ATOM 2564 C C . ALA A 1 343 ? 12.631 18.078 -38.099 1.00 62.03 343 ALA A C 1
ATOM 2566 O O . ALA A 1 343 ? 12.535 18.994 -38.916 1.00 62.03 343 ALA A O 1
ATOM 2567 N N . SER A 1 344 ? 13.729 17.321 -38.025 1.00 59.34 344 SER A N 1
ATOM 2568 C CA . SER A 1 344 ? 14.905 17.430 -38.898 1.00 59.34 344 SER A CA 1
ATOM 2569 C C . SER A 1 344 ? 14.683 16.940 -40.338 1.00 59.34 344 SER A C 1
ATOM 2571 O O . SER A 1 344 ? 15.495 17.256 -41.202 1.00 59.34 344 SER A O 1
ATOM 2573 N N . ALA A 1 345 ? 13.595 16.221 -40.633 1.00 52.88 345 ALA A N 1
ATOM 2574 C CA . ALA A 1 345 ? 13.234 15.795 -41.990 1.00 52.88 345 ALA A CA 1
ATOM 2575 C C . ALA A 1 345 ? 12.436 16.859 -42.776 1.00 52.88 345 ALA A C 1
ATOM 2577 O O . ALA A 1 345 ? 12.236 16.716 -43.981 1.00 52.88 345 ALA A O 1
ATOM 2578 N N . VAL A 1 346 ? 11.995 17.946 -42.127 1.00 52.19 346 VAL A N 1
ATOM 2579 C CA . VAL A 1 346 ? 11.136 18.982 -42.739 1.00 52.19 346 VAL A CA 1
ATOM 2580 C C . VAL A 1 346 ? 11.942 20.086 -43.457 1.00 52.19 346 VAL A C 1
ATOM 2582 O O . VAL A 1 346 ? 11.372 20.928 -44.145 1.00 52.19 346 VAL A O 1
ATOM 2585 N N . THR A 1 347 ? 13.279 20.083 -43.396 1.00 47.38 347 THR A N 1
ATOM 2586 C CA . THR A 1 347 ? 14.125 21.167 -43.946 1.00 47.38 347 THR A CA 1
ATOM 2587 C C . THR A 1 347 ? 14.637 20.975 -45.383 1.00 47.38 347 THR A C 1
ATOM 2589 O O . THR A 1 347 ? 15.487 21.745 -45.828 1.00 47.38 347 THR A O 1
ATOM 2592 N N . HIS A 1 348 ? 14.086 20.041 -46.168 1.00 48.62 348 HIS A N 1
ATOM 2593 C CA . HIS A 1 348 ? 14.410 19.905 -47.600 1.00 48.62 348 HIS A CA 1
ATOM 2594 C C . HIS A 1 348 ? 13.177 19.813 -48.513 1.00 48.62 348 HIS A C 1
ATOM 2596 O O . HIS A 1 348 ? 13.092 18.957 -49.386 1.00 48.62 348 HIS A O 1
ATOM 2602 N N . ALA A 1 349 ? 12.242 20.748 -48.366 1.00 46.84 349 ALA A N 1
ATOM 2603 C CA . ALA A 1 349 ? 11.372 21.149 -49.471 1.00 46.84 349 ALA A CA 1
ATOM 2604 C C . ALA A 1 349 ? 11.740 22.590 -49.850 1.00 46.84 349 ALA A C 1
ATOM 2606 O O . ALA A 1 349 ? 11.176 23.552 -49.331 1.00 46.84 349 ALA A O 1
ATOM 2607 N N . GLY A 1 350 ? 12.787 22.728 -50.669 1.00 42.31 350 GLY A N 1
ATOM 2608 C CA . GLY A 1 350 ? 13.136 24.006 -51.288 1.00 42.31 350 GLY A CA 1
ATOM 2609 C C . GLY A 1 350 ? 12.065 24.435 -52.307 1.00 42.31 350 GLY A C 1
ATOM 2610 O O . GLY A 1 350 ? 11.377 23.559 -52.836 1.00 42.31 350 GLY A O 1
ATOM 2611 N N . PRO A 1 351 ? 11.905 25.750 -52.544 1.00 44.41 351 PRO A N 1
ATOM 2612 C CA . PRO A 1 351 ? 10.948 26.302 -53.505 1.00 44.41 351 PRO A CA 1
ATOM 2613 C C . PRO A 1 351 ? 11.241 25.930 -54.961 1.00 44.41 351 PRO A C 1
ATOM 2615 O O . PRO A 1 351 ? 12.430 25.714 -55.298 1.00 44.41 351 PRO A O 1
#

Secondary structure (DSSP, 8-state):
--HHHHHHHHHHHHHHHHHTSS--HHHHHHHHHHHHHHHHHHHHHHHHSS---HHHHHHH-THHHHHHHHHHHHHHHHHHHHHHHHHHHHHHHHHHHHHHTTS--HHHHHHHHHHHHHHHHHHHHHHHHHHHHHTT-S-----SEEEEE--TTTB-SSSEEEETTEEEEETTEEPPPTT-EEE-TT--EEEHHHHHHHHHHHHH-SSEEEEEPPTTTTTTTSS-TTSSSBTTBPEEEEEEEETTTEEES-HHHHHHHTTSSEEPBPTTS-B-STTHHHHHHHHHTT-GGGGSB---HHHHHH-HHHHHHHHTT--SB-S--HHHHHHHHHHHHHHHHHH-S-GGGTT----

Radius of gyration: 32.22 Å; Cα contacts (8 Å, |Δi|>4): 466; chains: 1; bounding box: 66×56×106 Å

Foldseek 3Di:
DLPQLVVLLVQLVVLQVVLPDPDDPVSSVVSNVSSVVSNVVSLVCVLPDPDPDPSVVCVVCVCLQVVLLVVCCVVLVVCPVVLVVVLVVLVVVLVVLVVQLVPDDPPSVVVSVVVSVVSVVVSVVSVVVSSCVSSVNDPPPPPQKAKDFAALVQLPWLQWGDDVPAIAGEPQWDFADAQQWAAAPVLAIARLGVVSSVLLNVQAPDFMKMKGQDPPLVPVVPDDPCSVAPVVHGHIFMKGQYVPPGIGRGSQLVSLLQVRIGGDADPVRDRPDDNVVSNVNCLVVCGRRNRHGHDHRVCVVPPLVSSVVSLVRHPYHDPDDPVRRVSSVVVSVVSCVVNDDDPVVPPPPDD

Solvent-accessible surface area (backbone atoms only — not comparable to full-atom values): 19201 Å² total; per-residue (Å²): 132,68,66,61,38,54,52,30,39,54,52,15,53,51,27,48,57,60,36,70,53,97,64,61,69,70,58,33,51,54,35,42,54,53,17,53,51,31,38,51,51,19,51,49,52,46,46,74,41,93,55,92,42,69,68,27,49,41,73,74,38,67,63,51,58,58,50,35,37,64,71,40,36,77,76,42,57,76,50,47,61,65,51,47,52,53,47,50,52,55,49,50,53,41,51,52,49,52,59,64,43,68,53,91,51,80,65,59,35,67,61,44,52,60,53,41,54,51,50,52,50,48,48,53,51,50,53,50,52,52,50,43,43,44,57,61,63,60,81,83,74,75,81,55,62,49,77,40,75,54,54,73,83,26,43,76,37,29,41,31,42,38,56,88,96,44,57,36,31,42,56,60,48,46,25,42,47,82,73,29,76,28,24,37,79,81,30,26,30,43,50,45,7,54,52,14,22,53,50,43,36,61,60,42,42,62,32,49,30,43,32,32,51,61,90,55,67,82,64,80,49,79,81,48,84,75,74,68,34,65,92,79,24,52,52,22,52,38,23,19,47,26,79,95,77,50,68,38,82,42,48,62,53,51,32,18,43,55,16,34,30,42,69,42,58,45,99,86,68,44,62,87,54,94,48,60,67,35,40,52,52,13,49,76,66,38,30,58,55,42,28,41,52,60,66,58,43,73,48,51,76,72,31,70,64,61,47,37,59,53,60,78,56,46,74,50,70,50,97,62,57,72,71,56,45,54,53,48,50,58,49,50,55,55,45,49,72,71,52,62,76,62,80,84,73,68,81,78,78,77,134

pLDDT: mean 81.53, std 14.25, range [30.36, 97.62]

Sequence (351 aa):
MILLPSVLLLAALGLFLLSTLQRLRRWRLLVLVMGTLLLAAATLQNISGTSSGVLSTLARHPDLVAAAFTGNWPSIGEFIAPALDVLLFMTAAVCIGCFIALTPGEAVERTIRPVNVGLIGAVLGGAIALLVAAIGFGPVAKRQVFIAYVDAVDAIDGDTIRMGDVSLRFWGVDAPEDHQICLDQQDMAFDCGQRAKDALVKLAIPGPVFCHTPSGLGAAVTGSAQLKESFGRPLVRCGSDQQGYGAVPDIARALVAMGYAYPYESPDGVIENDYAPEKQDAVIAEIGLHSGVFTPPTKWRNELQARCDVVWRHKGIANADPTETERLQLQIERLENSCGQPASAVTHAGP